Protein AF-0000000071013119 (afdb_homodimer)

Organism: NCBI:txid2759526

Sequence (210 aa):
MAAPASRPAIRAVSFDDAGEALTRLLVVAGSDTGQAGRAADFLLAWWNGADNGHFPILHLCNSDATIAEDMIIVMAYLAQEPTVYPDAWGYRDAMVELVERWRSTMAAPASRPAIRAVSFDDAGEALTRLLVVAGSDTGQAGRAADFLLAWWNGADNGHFPILHLCNSDATIAEDMIIVMAYLAQEPTVYPDAWGYRDAMVELVERWRST

Foldseek 3Di:
DPDPPDDDDPPDQDPVNLLVLLVVLLVLLPDDDPLNVLSLLLQLLLVPCPVSNHHDPCNLVVHDVSNSVSSVSNVSNPVVDPRDHNCVVPCPVSNVVSCCVRPVD/DPDPPDDDDPDDQDPVNLLVLLVVLLVLLPDDDPLNLLSLLLQLLLVPCPVRNHHDPCNLVVHDVSNSVSSVSNVSNPVVDDRDHNCVVPCPVSNVVSCCVRPVD

pLDDT: mean 91.47, std 13.44, range [26.59, 98.75]

Radius of gyration: 16.68 Å; Cα contacts (8 Å, |Δi|>4): 307; chains: 2; bounding box: 30×53×48 Å

InterPro domains:
  IPR056090 Domain of unknown function DUF7673 [PF24720] (20-103)

Structure (mmCIF, N/CA/C/O backbone):
data_AF-0000000071013119-model_v1
#
loop_
_entity.id
_entity.type
_entity.pdbx_description
1 polymer 'DUF7673 domain-containing protein'
#
loop_
_atom_site.group_PDB
_atom_site.id
_atom_site.type_symbol
_atom_site.label_atom_id
_atom_site.label_alt_id
_atom_site.label_comp_id
_atom_site.label_asym_id
_atom_site.label_entity_id
_atom_site.label_seq_id
_atom_site.pdbx_PDB_ins_code
_atom_site.Cartn_x
_atom_site.Cartn_y
_atom_site.Cartn_z
_atom_site.occupancy
_atom_site.B_iso_or_equiv
_atom_site.auth_seq_id
_atom_site.auth_comp_id
_atom_site.auth_asym_id
_atom_site.auth_atom_id
_atom_site.pdbx_PDB_model_num
ATOM 1 N N . MET A 1 1 ? -1.708 -31.594 10.57 1 26.59 1 MET A N 1
ATOM 2 C CA . MET A 1 1 ? -2.225 -30.344 10.023 1 26.59 1 MET A CA 1
ATOM 3 C C . MET A 1 1 ? -1.342 -29.156 10.422 1 26.59 1 MET A C 1
ATOM 5 O O . MET A 1 1 ? -1.12 -28.922 11.617 1 26.59 1 MET A O 1
ATOM 9 N N . ALA A 1 2 ? -0.386 -28.766 9.633 1 40.53 2 ALA A N 1
ATOM 10 C CA . ALA A 1 2 ? 0.617 -27.766 10.016 1 40.53 2 ALA A CA 1
ATOM 11 C C . ALA A 1 2 ? -0.036 -26.547 10.633 1 40.53 2 ALA A C 1
ATOM 13 O O . ALA A 1 2 ? -1.122 -26.125 10.219 1 40.53 2 ALA A O 1
ATOM 14 N N . ALA A 1 3 ? 0.153 -26.266 11.773 1 44.97 3 ALA A N 1
ATOM 15 C CA . ALA A 1 3 ? -0.321 -25.094 12.492 1 44.97 3 ALA A CA 1
ATOM 16 C C . ALA A 1 3 ? -0.321 -23.859 11.586 1 44.97 3 ALA A C 1
ATOM 18 O O . ALA A 1 3 ? 0.559 -23.719 10.734 1 44.97 3 ALA A O 1
ATOM 19 N N . PRO A 1 4 ? -1.5 -23.25 11.383 1 46.91 4 PRO A N 1
ATOM 20 C CA . PRO A 1 4 ? -1.496 -22.094 10.492 1 46.91 4 PRO A CA 1
ATOM 21 C C . PRO A 1 4 ? -0.239 -21.234 10.641 1 46.91 4 PRO A C 1
ATOM 23 O O . PRO A 1 4 ? 0.242 -21.031 11.766 1 46.91 4 PRO A O 1
ATOM 26 N N . ALA A 1 5 ? 0.653 -21.266 9.781 1 54.56 5 ALA A N 1
ATOM 27 C CA . ALA A 1 5 ? 1.929 -20.547 9.828 1 54.56 5 ALA A CA 1
ATOM 28 C C . ALA A 1 5 ? 1.762 -19.156 10.43 1 54.56 5 ALA A C 1
ATOM 30 O O . ALA A 1 5 ? 0.726 -18.516 10.25 1 54.56 5 ALA A O 1
ATOM 31 N N . SER A 1 6 ? 2.357 -18.891 11.484 1 60.88 6 SER A N 1
ATOM 32 C CA . SER A 1 6 ? 2.311 -17.703 12.336 1 60.88 6 SER A CA 1
ATOM 33 C C . SER A 1 6 ? 2.441 -16.438 11.508 1 60.88 6 SER A C 1
ATOM 35 O O . SER A 1 6 ? 3.352 -16.312 10.688 1 60.88 6 SER A O 1
ATOM 37 N N . ARG A 1 7 ? 1.391 -15.781 11.141 1 70.81 7 ARG A N 1
ATOM 38 C CA . ARG A 1 7 ? 1.352 -14.539 10.375 1 70.81 7 ARG A CA 1
ATOM 39 C C . ARG A 1 7 ? 1.875 -13.367 11.203 1 70.81 7 ARG A C 1
ATOM 41 O O . ARG A 1 7 ? 1.622 -13.289 12.406 1 70.81 7 ARG A O 1
ATOM 48 N N . PRO A 1 8 ? 2.867 -12.688 10.602 1 70.62 8 PRO A N 1
ATOM 49 C CA . PRO A 1 8 ? 3.32 -11.508 11.344 1 70.62 8 PRO A CA 1
ATOM 50 C C . PRO A 1 8 ? 2.172 -10.586 11.75 1 70.62 8 PRO A C 1
ATOM 52 O O . PRO A 1 8 ? 1.168 -10.5 11.039 1 70.62 8 PRO A O 1
ATOM 55 N N . ALA A 1 9 ? 2.334 -10.148 12.922 1 61.53 9 ALA A N 1
ATOM 56 C CA . ALA A 1 9 ? 1.258 -9.312 13.445 1 61.53 9 ALA A CA 1
ATOM 57 C C . ALA A 1 9 ? 1.318 -7.906 12.852 1 61.53 9 ALA A C 1
ATOM 59 O O . ALA A 1 9 ? 2.395 -7.309 12.766 1 61.53 9 ALA A O 1
ATOM 60 N N . ILE A 1 10 ? 0.386 -7.527 12 1 72.94 10 ILE A N 1
ATOM 61 C CA . ILE A 1 10 ? 0.134 -6.109 11.773 1 72.94 10 ILE A CA 1
ATOM 62 C C . ILE A 1 10 ? -0.639 -5.523 12.953 1 72.94 10 ILE A C 1
ATOM 64 O O . ILE A 1 10 ? -1.74 -5.977 13.266 1 72.94 10 ILE A O 1
ATOM 68 N N . ARG A 1 11 ? -0.001 -5.062 13.93 1 71.31 11 ARG A N 1
ATOM 69 C CA . ARG A 1 11 ? -0.641 -4.559 15.141 1 71.31 11 ARG A CA 1
ATOM 70 C C . ARG A 1 11 ? -1.859 -3.707 14.797 1 71.31 11 ARG A C 1
ATOM 72 O O . ARG A 1 11 ? -1.841 -2.941 13.836 1 71.31 11 ARG A O 1
ATOM 79 N N . ALA A 1 12 ? -2.73 -3.818 15.633 1 81.88 12 ALA A N 1
ATOM 80 C CA . ALA A 1 12 ? -3.939 -3.01 15.5 1 81.88 12 ALA A CA 1
ATOM 81 C C . ALA A 1 12 ? -3.604 -1.521 15.484 1 81.88 12 ALA A C 1
ATOM 83 O O . ALA A 1 12 ? -2.971 -1.013 16.422 1 81.88 12 ALA A O 1
ATOM 84 N N . VAL A 1 13 ? -3.77 -0.966 14.344 1 90.19 13 VAL A N 1
ATOM 85 C CA . VAL A 1 13 ? -3.59 0.474 14.188 1 90.19 13 VAL A CA 1
ATOM 86 C C . VAL A 1 13 ? -4.895 1.196 14.516 1 90.19 13 VAL A C 1
ATOM 88 O O . VAL A 1 13 ? -5.957 0.845 13.992 1 90.19 13 VAL A O 1
ATOM 91 N N . SER A 1 14 ? -4.797 2.168 15.469 1 92.88 14 SER A N 1
ATOM 92 C CA . SER A 1 14 ? -5.992 2.908 15.852 1 92.88 14 SER A CA 1
ATOM 93 C C . SER A 1 14 ? -6.227 4.102 14.938 1 92.88 14 SER A C 1
ATOM 95 O O . SER A 1 14 ? -5.34 4.488 14.172 1 92.88 14 SER A O 1
ATOM 97 N N . PHE A 1 15 ? -7.434 4.688 15.094 1 95 15 PHE A N 1
ATOM 98 C CA . PHE A 1 15 ? -7.789 5.906 14.383 1 95 15 PHE A CA 1
ATOM 99 C C . PHE A 1 15 ? -6.801 7.023 14.688 1 95 15 PHE A C 1
ATOM 101 O O . PHE A 1 15 ? -6.352 7.727 13.781 1 95 15 PHE A O 1
ATOM 108 N N . ASP A 1 16 ? -6.422 7.07 15.906 1 95.38 16 ASP A N 1
ATOM 109 C CA . ASP A 1 16 ? -5.488 8.109 16.328 1 95.38 16 ASP A CA 1
ATOM 110 C C . ASP A 1 16 ? -4.094 7.871 15.758 1 95.38 16 ASP A C 1
ATOM 112 O O . ASP A 1 16 ? -3.416 8.812 15.344 1 95.38 16 ASP A O 1
ATOM 116 N N . ASP A 1 17 ? -3.676 6.645 15.727 1 94.12 17 ASP A N 1
ATOM 117 C CA . ASP A 1 17 ? -2.379 6.309 15.148 1 94.12 17 ASP A CA 1
ATOM 118 C C . ASP A 1 17 ? -2.314 6.707 13.672 1 94.12 17 ASP A C 1
ATOM 120 O O . ASP A 1 17 ? -1.335 7.309 13.234 1 94.12 17 ASP A O 1
ATOM 124 N N . ALA A 1 18 ? -3.367 6.352 12.969 1 95.62 18 ALA A N 1
ATOM 125 C CA . ALA A 1 18 ? -3.434 6.668 11.547 1 95.62 18 ALA A CA 1
ATOM 126 C C . ALA A 1 18 ? -3.455 8.18 11.32 1 95.62 18 ALA A C 1
ATOM 128 O O . ALA A 1 18 ? -2.824 8.68 10.391 1 95.62 18 ALA A O 1
ATOM 129 N N . GLY A 1 19 ? -4.172 8.836 12.195 1 97.06 19 GLY A N 1
ATOM 130 C CA . GLY A 1 19 ? -4.223 10.289 12.102 1 97.06 19 GLY A CA 1
ATOM 131 C C . GLY A 1 19 ? -2.871 10.945 12.312 1 97.06 19 GLY A C 1
ATOM 132 O O . GLY A 1 19 ? -2.525 11.906 11.625 1 97.06 19 GLY A O 1
ATOM 133 N N . GLU A 1 20 ? -2.107 10.484 13.273 1 97.06 20 GLU A N 1
ATOM 134 C CA . GLU A 1 20 ? -0.772 11.023 13.523 1 97.06 20 GLU A CA 1
ATOM 135 C C . GLU A 1 20 ? 0.148 10.781 12.328 1 97.06 20 GLU A C 1
ATOM 137 O O . GLU A 1 20 ? 0.899 11.672 11.93 1 97.06 20 GLU A O 1
ATOM 142 N N . ALA A 1 21 ? 0.101 9.594 11.82 1 96.88 21 ALA A N 1
ATOM 143 C CA . ALA A 1 21 ? 0.896 9.281 10.633 1 96.88 21 ALA A CA 1
ATOM 144 C C . ALA A 1 21 ? 0.507 10.18 9.461 1 96.88 21 ALA A C 1
ATOM 146 O O . ALA A 1 21 ? 1.375 10.711 8.758 1 96.88 21 ALA A O 1
ATOM 147 N N . LEU A 1 22 ? -0.807 10.328 9.273 1 97.94 22 LEU A N 1
ATOM 148 C CA . LEU A 1 22 ? -1.328 11.188 8.211 1 97.94 22 LEU A CA 1
ATOM 149 C C . LEU A 1 22 ? -0.817 12.617 8.375 1 97.94 22 LEU A C 1
ATOM 151 O O . LEU A 1 22 ? -0.386 13.242 7.398 1 97.94 22 LEU A O 1
ATOM 155 N N . THR A 1 23 ? -0.837 13.094 9.57 1 98 23 THR A N 1
ATOM 156 C CA . THR A 1 23 ? -0.354 14.438 9.852 1 98 23 THR A CA 1
ATOM 157 C C . THR A 1 23 ? 1.11 14.586 9.445 1 98 23 THR A C 1
ATOM 159 O O . THR A 1 23 ? 1.484 15.555 8.781 1 98 23 THR A O 1
ATOM 162 N N . ARG A 1 24 ? 1.891 13.641 9.773 1 97.56 24 ARG A N 1
ATOM 163 C CA . ARG A 1 24 ? 3.309 13.695 9.438 1 97.56 24 ARG A CA 1
ATOM 164 C C . ARG A 1 24 ? 3.51 13.625 7.922 1 97.56 24 ARG A C 1
ATOM 166 O O . ARG A 1 24 ? 4.363 14.32 7.375 1 97.56 24 ARG A O 1
ATOM 173 N N . LEU A 1 25 ? 2.744 12.781 7.234 1 98.12 25 LEU A N 1
ATOM 174 C CA . LEU A 1 25 ? 2.85 12.656 5.785 1 98.12 25 LEU A CA 1
ATOM 175 C C . LEU A 1 25 ? 2.469 13.961 5.102 1 98.12 25 LEU A C 1
ATOM 177 O O . LEU A 1 25 ? 3.084 14.352 4.105 1 98.12 25 LEU A O 1
ATOM 181 N N . LEU A 1 26 ? 1.435 14.609 5.652 1 98.5 26 LEU A N 1
ATOM 182 C CA . LEU A 1 26 ? 1.016 15.891 5.086 1 98.5 26 LEU A CA 1
ATOM 183 C C . LEU A 1 26 ? 2.115 16.938 5.234 1 98.5 26 LEU A C 1
ATOM 185 O O . LEU A 1 26 ? 2.361 17.719 4.316 1 98.5 26 LEU A O 1
ATOM 189 N N . VAL A 1 27 ? 2.75 16.922 6.387 1 98.12 27 VAL A N 1
ATOM 190 C CA . VAL A 1 27 ? 3.861 17.844 6.617 1 98.12 27 VAL A CA 1
ATOM 191 C C . VAL A 1 27 ? 4.973 17.578 5.602 1 98.12 27 VAL A C 1
ATOM 193 O O . VAL A 1 27 ? 5.5 18.5 4.988 1 98.12 27 VAL A O 1
ATOM 196 N N . VAL A 1 28 ? 5.352 16.359 5.379 1 98.12 28 VAL A N 1
ATOM 197 C CA . VAL A 1 28 ? 6.395 15.977 4.434 1 98.12 28 VAL A CA 1
ATOM 198 C C . VAL A 1 28 ? 5.996 16.406 3.023 1 98.12 28 VAL A C 1
ATOM 200 O O . VAL A 1 28 ? 6.793 17 2.299 1 98.12 28 VAL A O 1
ATOM 203 N N . ALA A 1 29 ? 4.73 16.094 2.629 1 98.25 29 ALA A N 1
ATOM 204 C CA . ALA A 1 29 ? 4.254 16.375 1.276 1 98.25 29 ALA A CA 1
ATOM 205 C C . ALA A 1 29 ? 4.27 17.875 0.987 1 98.25 29 ALA A C 1
ATOM 207 O O . ALA A 1 29 ? 4.305 18.281 -0.175 1 98.25 29 ALA A O 1
ATOM 208 N N . GLY A 1 30 ? 4.211 18.656 2.064 1 97 30 GLY A N 1
ATOM 209 C CA . GLY A 1 30 ? 4.223 20.094 1.92 1 97 30 GLY A CA 1
ATOM 210 C C . GLY A 1 30 ? 5.613 20.703 2.039 1 97 30 GLY A C 1
ATOM 211 O O . GLY A 1 30 ? 5.777 21.922 1.941 1 97 30 GLY A O 1
ATOM 212 N N . SER A 1 31 ? 6.551 19.875 2.24 1 96.56 31 SER A N 1
ATOM 213 C CA . SER A 1 31 ? 7.91 20.344 2.455 1 96.56 31 SER A CA 1
ATOM 214 C C . SER A 1 31 ? 8.664 20.484 1.137 1 96.56 31 SER A C 1
ATOM 216 O O . SER A 1 31 ? 8.086 20.297 0.063 1 96.56 31 SER A O 1
ATOM 218 N N . ASP A 1 32 ? 9.992 20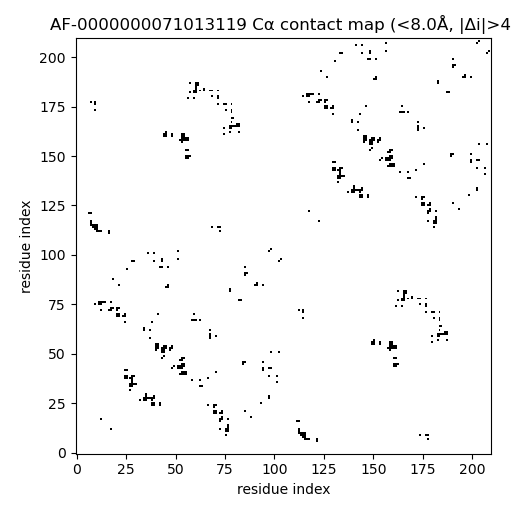.766 1.208 1 93.81 32 ASP A N 1
ATOM 219 C CA . ASP A 1 32 ? 10.828 20.922 0.023 1 93.81 32 ASP A CA 1
ATOM 220 C C . ASP A 1 32 ? 11.891 19.828 -0.056 1 93.81 32 ASP A C 1
ATOM 222 O O . ASP A 1 32 ? 12.891 19.984 -0.763 1 93.81 32 ASP A O 1
ATOM 226 N N . THR A 1 33 ? 11.625 18.75 0.59 1 94.44 33 THR A N 1
ATOM 227 C CA . THR A 1 33 ? 12.594 17.656 0.604 1 94.44 33 THR A CA 1
ATOM 228 C C . THR A 1 33 ? 12.43 16.781 -0.628 1 94.44 33 THR A C 1
ATOM 230 O O . THR A 1 33 ? 11.406 16.844 -1.315 1 94.44 33 THR A O 1
ATOM 233 N N . GLY A 1 34 ? 13.445 15.898 -0.912 1 94.5 34 GLY A N 1
ATOM 234 C CA . GLY A 1 34 ? 13.391 14.945 -2.014 1 94.5 34 GLY A CA 1
ATOM 235 C C . GLY A 1 34 ? 12.336 13.875 -1.827 1 94.5 34 GLY A C 1
ATOM 236 O O . GLY A 1 34 ? 11.953 13.203 -2.785 1 94.5 34 GLY A O 1
ATOM 237 N N . GLN A 1 35 ? 11.773 13.781 -0.61 1 96.12 35 GLN A N 1
ATOM 238 C CA . GLN A 1 35 ? 10.797 12.742 -0.312 1 96.12 35 GLN A CA 1
ATOM 239 C C . GLN A 1 35 ? 9.375 13.273 -0.452 1 96.12 35 GLN A C 1
ATOM 241 O O . GLN A 1 35 ? 8.406 12.508 -0.404 1 96.12 35 GLN A O 1
ATOM 246 N N . ALA A 1 36 ? 9.18 14.602 -0.599 1 97.75 36 ALA A N 1
ATOM 247 C CA . ALA A 1 36 ? 7.871 15.25 -0.605 1 97.75 36 ALA A CA 1
ATOM 248 C C . ALA A 1 36 ? 6.98 14.688 -1.708 1 97.75 36 ALA A C 1
ATOM 250 O O . ALA A 1 36 ? 5.797 14.414 -1.483 1 97.75 36 ALA A O 1
ATOM 251 N N . GLY A 1 37 ? 7.574 14.469 -2.877 1 97.44 37 GLY A N 1
ATOM 252 C CA . GLY A 1 37 ? 6.812 13.945 -4 1 97.44 37 GLY A CA 1
ATOM 253 C C . GLY A 1 37 ? 6.242 12.562 -3.744 1 97.44 37 GLY A C 1
ATOM 254 O O . GLY A 1 37 ? 5.105 12.281 -4.121 1 97.44 37 GLY A O 1
ATOM 255 N N . ARG A 1 38 ? 6.996 11.781 -3.092 1 97.69 38 ARG A N 1
ATOM 256 C CA . ARG A 1 38 ? 6.543 10.414 -2.824 1 97.69 38 ARG A CA 1
ATOM 257 C C . ARG A 1 38 ? 5.422 10.406 -1.79 1 97.69 38 ARG A C 1
ATOM 259 O O . ARG A 1 38 ? 4.449 9.656 -1.929 1 97.69 38 ARG A O 1
ATOM 266 N N . ALA A 1 39 ? 5.578 11.227 -0.757 1 98.38 39 ALA A N 1
ATOM 267 C CA . ALA A 1 39 ? 4.504 11.352 0.224 1 98.38 39 ALA A CA 1
ATOM 268 C C . ALA A 1 39 ? 3.234 11.898 -0.42 1 98.38 39 ALA A C 1
ATOM 270 O O . ALA A 1 39 ? 2.133 11.422 -0.14 1 98.38 39 ALA A O 1
ATOM 271 N N . ALA A 1 40 ? 3.445 12.867 -1.28 1 98.62 40 ALA A N 1
ATOM 272 C CA . ALA A 1 40 ? 2.307 13.445 -1.986 1 98.62 40 ALA A CA 1
ATOM 273 C C . ALA A 1 40 ? 1.624 12.406 -2.871 1 98.62 40 ALA A C 1
ATOM 275 O O . ALA A 1 40 ? 0.395 12.297 -2.885 1 98.62 40 ALA A O 1
ATOM 276 N N . ASP A 1 41 ? 2.377 11.625 -3.627 1 98.38 41 ASP A N 1
ATOM 277 C CA . ASP A 1 41 ? 1.824 10.578 -4.477 1 98.38 41 ASP A CA 1
ATOM 278 C C . ASP A 1 41 ? 0.942 9.625 -3.668 1 98.38 41 ASP A C 1
ATOM 280 O O . ASP A 1 41 ? -0.134 9.234 -4.121 1 98.38 41 ASP A O 1
ATOM 284 N N . PHE A 1 42 ? 1.406 9.312 -2.504 1 98.75 42 PHE A N 1
ATOM 285 C CA . PHE A 1 42 ? 0.661 8.398 -1.645 1 98.75 42 PHE A CA 1
ATOM 286 C C . PHE A 1 42 ? -0.662 9.023 -1.214 1 98.75 42 PHE A C 1
ATOM 288 O O . PHE A 1 42 ? -1.718 8.398 -1.344 1 98.75 42 PHE A O 1
ATOM 295 N N . LEU A 1 43 ? -0.601 10.203 -0.708 1 98.75 43 LEU A N 1
ATOM 296 C CA . LEU A 1 43 ? -1.781 10.875 -0.182 1 98.75 43 LEU A CA 1
ATOM 297 C C . LEU A 1 43 ? -2.803 11.125 -1.286 1 98.75 43 LEU A C 1
ATOM 299 O O . LEU A 1 43 ? -4.004 10.938 -1.081 1 98.75 43 LEU A O 1
ATOM 303 N N . LEU A 1 44 ? -2.33 11.492 -2.396 1 98.56 44 LEU A N 1
ATOM 304 C CA . LEU A 1 44 ? -3.232 11.812 -3.498 1 98.56 44 LEU A CA 1
ATOM 305 C C . LEU A 1 44 ? -3.82 10.539 -4.102 1 98.56 44 LEU A C 1
ATOM 307 O O . LEU A 1 44 ? -4.965 10.539 -4.559 1 98.56 44 LEU A O 1
ATOM 311 N N . ALA A 1 45 ? -3.014 9.492 -4.141 1 98.5 45 ALA A N 1
ATOM 312 C CA . ALA A 1 45 ? -3.543 8.195 -4.539 1 98.5 45 ALA A CA 1
ATOM 313 C C . ALA A 1 45 ? -4.676 7.758 -3.613 1 98.5 45 ALA A C 1
ATOM 315 O O . ALA A 1 45 ? -5.688 7.223 -4.07 1 98.5 45 ALA A O 1
ATOM 316 N N . TRP A 1 46 ? -4.508 7.984 -2.295 1 98.56 46 TRP A N 1
ATOM 317 C CA . TRP A 1 46 ? -5.535 7.676 -1.305 1 98.56 46 TRP A CA 1
ATOM 318 C C . TRP A 1 46 ? -6.75 8.578 -1.485 1 98.56 46 TRP A C 1
ATOM 320 O O . TRP A 1 46 ? -7.891 8.102 -1.449 1 98.56 46 TRP A O 1
ATOM 330 N N . TRP A 1 47 ? -6.539 9.781 -1.781 1 98.06 47 TRP A N 1
ATOM 331 C CA . TRP A 1 47 ? -7.586 10.797 -1.904 1 98.06 47 TRP A CA 1
ATOM 332 C C . TRP A 1 47 ? -8.445 10.539 -3.137 1 98.06 47 TRP A C 1
ATOM 334 O O . TRP A 1 47 ? -9.68 10.562 -3.057 1 98.06 47 TRP A O 1
ATOM 344 N N . ASN A 1 48 ? -7.914 10.289 -4.172 1 97.69 48 ASN A N 1
ATOM 345 C CA . ASN A 1 48 ? -8.555 10.016 -5.453 1 97.69 48 ASN A CA 1
ATOM 346 C C . ASN A 1 48 ? -7.555 9.492 -6.48 1 97.69 48 ASN A C 1
ATOM 348 O O . ASN A 1 48 ? -7.176 10.219 -7.402 1 97.69 48 ASN A O 1
ATOM 352 N N . GLY A 1 49 ? -7.289 8.258 -6.402 1 97.56 49 GLY A N 1
ATOM 353 C CA . GLY A 1 49 ? -6.27 7.66 -7.25 1 97.56 49 GLY A CA 1
ATOM 354 C C . GLY A 1 49 ? -6.641 7.668 -8.719 1 97.56 49 GLY A C 1
ATOM 355 O O . GLY A 1 49 ? -5.766 7.738 -9.586 1 97.56 49 GLY A O 1
ATOM 356 N N . ALA A 1 50 ? -7.883 7.547 -9.062 1 96.69 50 ALA A N 1
ATOM 357 C CA . ALA A 1 50 ? -8.328 7.547 -10.453 1 96.69 50 ALA A CA 1
ATOM 358 C C . ALA A 1 50 ? -7.957 8.859 -11.141 1 96.69 50 ALA A C 1
ATOM 360 O O . ALA A 1 50 ? -7.52 8.859 -12.289 1 96.69 50 ALA A O 1
ATOM 361 N N . ASP A 1 51 ? -8.086 9.984 -10.469 1 96.94 51 ASP A N 1
ATOM 362 C CA . ASP A 1 51 ? -7.816 11.305 -11.031 1 96.94 51 ASP A CA 1
ATOM 363 C C . ASP A 1 51 ? -6.359 11.703 -10.805 1 96.94 51 ASP A C 1
ATOM 365 O O . ASP A 1 51 ? -5.75 12.359 -11.656 1 96.94 51 ASP A O 1
ATOM 369 N N . ASN A 1 52 ? -5.785 11.281 -9.641 1 97.75 52 ASN A N 1
ATOM 370 C CA . ASN A 1 52 ? -4.504 11.844 -9.219 1 97.75 52 ASN A CA 1
ATOM 371 C C . ASN A 1 52 ? -3.363 10.852 -9.438 1 97.75 52 ASN A C 1
ATOM 373 O O . ASN A 1 52 ? -2.193 11.203 -9.266 1 97.75 52 ASN A O 1
ATOM 377 N N . GLY A 1 53 ? -3.666 9.617 -9.852 1 97.44 53 GLY A N 1
ATOM 378 C CA . GLY A 1 53 ? -2.688 8.547 -9.969 1 97.44 53 GLY A CA 1
ATOM 379 C C . GLY A 1 53 ? -2.678 7.617 -8.766 1 97.44 53 GLY A C 1
ATOM 380 O O . GLY A 1 53 ? -2.637 8.07 -7.621 1 97.44 53 GLY A O 1
ATOM 381 N N . HIS A 1 54 ? -2.686 6.328 -9.133 1 98.5 54 HIS A N 1
ATOM 382 C CA . HIS A 1 54 ? -2.66 5.336 -8.07 1 98.5 54 HIS A CA 1
ATOM 383 C C . HIS A 1 54 ? -1.262 5.199 -7.473 1 98.5 54 HIS A C 1
ATOM 385 O O . HIS A 1 54 ? -0.326 5.871 -7.918 1 98.5 54 HIS A O 1
ATOM 391 N N . PHE A 1 55 ? -1.077 4.449 -6.402 1 98.56 55 PHE A N 1
ATOM 392 C CA . PHE A 1 55 ? 0.115 4.477 -5.562 1 98.56 55 PHE A CA 1
ATOM 393 C C . PHE A 1 55 ? 1.206 3.586 -6.145 1 98.56 55 PHE A C 1
ATOM 395 O O . PHE A 1 55 ? 1.023 2.373 -6.273 1 98.56 55 PHE A O 1
ATOM 402 N N . PRO A 1 56 ? 2.332 4.223 -6.477 1 98.06 56 PRO A N 1
ATOM 403 C CA . PRO A 1 56 ? 3.48 3.379 -6.812 1 98.06 56 PRO A CA 1
ATOM 404 C C . PRO A 1 56 ? 4.059 2.66 -5.594 1 98.06 56 PRO A C 1
ATOM 406 O O . PRO A 1 56 ? 4.707 3.289 -4.754 1 98.06 56 PRO A O 1
ATOM 409 N N . ILE A 1 57 ? 3.93 1.352 -5.531 1 97.81 57 ILE A N 1
ATOM 410 C CA . ILE A 1 57 ? 4.258 0.534 -4.367 1 97.81 57 ILE A CA 1
ATOM 411 C C . ILE A 1 57 ? 5.738 0.689 -4.027 1 97.81 57 ILE A C 1
ATOM 413 O O . ILE A 1 57 ? 6.113 0.725 -2.854 1 97.81 57 ILE A O 1
ATOM 417 N N . LEU A 1 58 ? 6.578 0.927 -5.023 1 96.56 58 LEU A N 1
ATOM 418 C CA . LEU A 1 58 ? 8.023 0.921 -4.801 1 96.56 58 LEU A CA 1
ATOM 419 C C . LEU A 1 58 ? 8.477 2.221 -4.145 1 96.56 58 LEU A C 1
ATOM 421 O O . LEU A 1 58 ? 9.633 2.34 -3.729 1 96.56 58 LEU A O 1
ATOM 425 N N . HIS A 1 59 ? 7.566 3.201 -4.02 1 96.88 59 HIS A N 1
ATOM 426 C CA . HIS A 1 59 ? 7.879 4.352 -3.18 1 96.88 59 HIS A CA 1
ATOM 427 C C . HIS A 1 59 ? 8.25 3.916 -1.765 1 96.88 59 HIS A C 1
ATOM 429 O O . HIS A 1 59 ? 9.039 4.582 -1.094 1 96.88 59 HIS A O 1
ATOM 435 N N . LEU A 1 60 ? 7.727 2.768 -1.339 1 96.12 60 LEU A N 1
ATOM 436 C CA . LEU A 1 60 ? 8.016 2.27 0.002 1 96.12 60 LEU A CA 1
ATOM 437 C C . LEU A 1 60 ? 9.5 1.948 0.154 1 96.12 60 LEU A C 1
ATOM 439 O O . LEU A 1 60 ? 10.102 2.244 1.189 1 96.12 60 LEU A O 1
ATOM 443 N N . CYS A 1 61 ? 10.102 1.497 -0.926 1 94.25 61 CYS A N 1
ATOM 444 C CA . CYS A 1 61 ? 11.508 1.121 -0.919 1 94.25 61 CYS A CA 1
ATOM 445 C C . CYS A 1 61 ? 12.398 2.346 -1.077 1 94.25 61 CYS A C 1
ATOM 447 O O . CYS A 1 61 ? 13.547 2.344 -0.63 1 94.25 61 CYS A O 1
ATOM 449 N N . ASN A 1 62 ? 11.844 3.293 -1.707 1 93.81 62 ASN A N 1
ATOM 450 C CA . ASN A 1 62 ? 12.656 4.43 -2.117 1 93.81 62 ASN A CA 1
ATOM 451 C C . ASN A 1 62 ? 12.461 5.625 -1.189 1 93.81 62 ASN A C 1
ATOM 453 O O . ASN A 1 62 ? 12.953 6.723 -1.47 1 93.81 62 ASN A O 1
ATOM 457 N N . SER A 1 63 ? 11.758 5.426 -0.108 1 94.56 63 SER A N 1
ATOM 458 C CA . SER A 1 63 ? 11.516 6.5 0.846 1 94.56 63 SER A CA 1
ATOM 459 C C . SER A 1 63 ? 12.281 6.277 2.145 1 94.56 63 SER A C 1
ATOM 461 O O . SER A 1 63 ? 12.664 5.148 2.457 1 94.56 63 SER A O 1
ATOM 463 N N . ASP A 1 64 ? 12.492 7.457 2.838 1 93.81 64 ASP A N 1
ATOM 464 C CA . ASP A 1 64 ? 13 7.355 4.203 1 93.81 64 ASP A CA 1
ATOM 465 C C . ASP A 1 64 ? 12.156 6.391 5.031 1 93.81 64 ASP A C 1
ATOM 467 O O . ASP A 1 64 ? 10.93 6.371 4.918 1 93.81 64 ASP A O 1
ATOM 471 N N . ALA A 1 65 ? 12.797 5.645 5.906 1 90.25 65 ALA A N 1
ATOM 472 C CA . ALA A 1 65 ? 12.164 4.574 6.676 1 90.25 65 ALA A CA 1
ATOM 473 C C . ALA A 1 65 ? 10.969 5.098 7.465 1 90.25 65 ALA A C 1
ATOM 475 O O . ALA A 1 65 ? 9.945 4.422 7.566 1 90.25 65 ALA A O 1
ATOM 476 N N . THR A 1 66 ? 11.148 6.297 8.016 1 91.75 66 THR A N 1
ATOM 477 C CA . THR A 1 66 ? 10.078 6.836 8.852 1 91.75 66 THR A CA 1
ATOM 478 C C . THR A 1 66 ? 8.867 7.207 8 1 91.75 66 THR A C 1
ATOM 480 O O . THR A 1 66 ? 7.723 7.035 8.438 1 91.75 66 THR A O 1
ATOM 483 N N . ILE A 1 67 ? 9.086 7.672 6.805 1 95.06 67 ILE A N 1
ATOM 484 C CA . ILE A 1 67 ? 8.016 8.062 5.895 1 95.06 67 ILE A CA 1
ATOM 485 C C . ILE A 1 67 ? 7.305 6.812 5.371 1 95.06 67 ILE A C 1
ATOM 487 O O . ILE A 1 67 ? 6.07 6.754 5.359 1 95.06 67 ILE A O 1
ATOM 491 N N . ALA A 1 68 ? 8.133 5.852 5 1 95 68 ALA A N 1
ATOM 492 C CA . ALA A 1 68 ? 7.551 4.59 4.547 1 95 68 ALA A CA 1
ATOM 493 C C . ALA A 1 68 ? 6.707 3.949 5.645 1 95 68 ALA A C 1
ATOM 495 O O . ALA A 1 68 ? 5.621 3.434 5.379 1 95 68 ALA A O 1
ATOM 496 N N . GLU A 1 69 ? 7.188 3.986 6.863 1 93 69 GLU A N 1
ATOM 497 C CA . GLU A 1 69 ? 6.445 3.439 7.996 1 93 69 GLU A CA 1
ATOM 498 C C . GLU A 1 69 ? 5.109 4.156 8.18 1 93 69 GLU A C 1
ATOM 500 O O . GLU A 1 69 ? 4.09 3.518 8.453 1 93 69 GLU A O 1
ATOM 505 N N . ASP A 1 70 ? 5.09 5.426 8.07 1 95.56 70 ASP A N 1
ATOM 506 C CA . ASP A 1 70 ? 3.842 6.176 8.188 1 95.56 70 ASP A CA 1
ATOM 507 C C . ASP A 1 70 ? 2.842 5.754 7.117 1 95.56 70 ASP A C 1
ATOM 509 O O . ASP A 1 70 ? 1.644 5.648 7.387 1 95.56 70 ASP A O 1
ATOM 513 N N . MET A 1 71 ? 3.322 5.523 5.879 1 97.06 71 MET A N 1
ATOM 514 C CA . MET A 1 71 ? 2.443 5.035 4.82 1 97.06 71 MET A CA 1
ATOM 515 C C . MET A 1 71 ? 1.84 3.686 5.195 1 97.06 71 MET A C 1
ATOM 517 O O . MET A 1 71 ? 0.64 3.467 5.016 1 97.06 71 MET A O 1
ATOM 521 N N . ILE A 1 72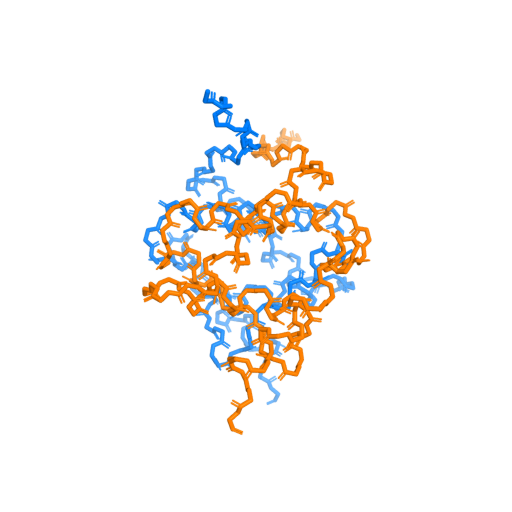 ? 2.65 2.861 5.758 1 95.56 72 ILE A N 1
ATOM 522 C CA . ILE A 1 72 ? 2.207 1.524 6.137 1 95.56 72 ILE A CA 1
ATOM 523 C C . ILE A 1 72 ? 1.185 1.618 7.266 1 95.56 72 ILE A C 1
ATOM 525 O O . ILE A 1 72 ? 0.183 0.899 7.266 1 95.56 72 ILE A O 1
ATOM 529 N N . ILE A 1 73 ? 1.415 2.443 8.219 1 94.5 73 ILE A N 1
ATOM 530 C CA . ILE A 1 73 ? 0.478 2.635 9.32 1 94.5 73 ILE A CA 1
ATOM 531 C C . ILE A 1 73 ? -0.892 3.025 8.773 1 94.5 73 ILE A C 1
ATOM 533 O O . ILE A 1 73 ? -1.911 2.453 9.164 1 94.5 73 ILE A O 1
ATOM 537 N N . VAL A 1 74 ? -0.927 3.994 7.824 1 96.38 74 VAL A N 1
ATOM 538 C CA . VAL A 1 74 ? -2.188 4.426 7.23 1 96.38 74 VAL A CA 1
ATOM 539 C C . VAL A 1 74 ? -2.844 3.252 6.504 1 96.38 74 VAL A C 1
ATOM 541 O O . VAL A 1 74 ? -4.031 2.979 6.699 1 96.38 74 VAL A O 1
ATOM 544 N N . MET A 1 75 ? -2.074 2.52 5.734 1 96.56 75 MET A N 1
ATOM 545 C CA . MET A 1 75 ? -2.621 1.421 4.945 1 96.56 75 MET A CA 1
ATOM 546 C C . MET A 1 75 ? -3.104 0.29 5.848 1 96.56 75 MET A C 1
ATOM 548 O O . MET A 1 75 ? -4.113 -0.353 5.559 1 96.56 75 MET A O 1
ATOM 552 N N . ALA A 1 76 ? -2.375 0.064 6.953 1 93.88 76 ALA A N 1
ATOM 553 C CA . ALA A 1 76 ? -2.799 -0.953 7.91 1 93.88 76 ALA A CA 1
ATOM 554 C C . ALA A 1 76 ? -4.141 -0.591 8.539 1 93.88 76 ALA A C 1
ATOM 556 O O . ALA A 1 76 ? -4.984 -1.463 8.758 1 93.88 76 ALA A O 1
ATOM 557 N N . TYR A 1 77 ? -4.316 0.623 8.797 1 94.06 77 TYR A N 1
ATOM 558 C CA . TYR A 1 77 ? -5.609 1.073 9.305 1 94.06 77 TYR A CA 1
ATOM 559 C C . TYR A 1 77 ? -6.711 0.848 8.281 1 94.06 77 TYR A C 1
ATOM 561 O O . TYR A 1 77 ? -7.789 0.354 8.617 1 94.06 77 TYR A O 1
ATOM 569 N N . LEU A 1 78 ? -6.426 1.218 7.047 1 94.88 78 LEU A N 1
ATOM 570 C CA . LEU A 1 78 ? -7.406 1.086 5.977 1 94.88 78 LEU A CA 1
ATOM 571 C C . LEU A 1 78 ? -7.785 -0.375 5.766 1 94.88 78 LEU A C 1
ATOM 573 O O . LEU A 1 78 ? -8.922 -0.679 5.402 1 94.88 78 LEU A O 1
ATOM 577 N N . ALA A 1 79 ? -6.887 -1.29 6.062 1 93.06 79 ALA A N 1
ATOM 578 C CA . ALA A 1 79 ? -7.129 -2.719 5.875 1 93.06 79 ALA A CA 1
ATOM 579 C C . ALA A 1 79 ? -8.148 -3.24 6.887 1 93.06 79 ALA A C 1
ATOM 581 O O . ALA A 1 79 ? -8.703 -4.324 6.711 1 93.06 79 ALA A O 1
ATOM 582 N N . GLN A 1 80 ? -8.352 -2.498 7.957 1 88.56 80 GLN A N 1
ATOM 583 C CA . GLN A 1 80 ? -9.227 -2.928 9.039 1 88.56 80 GLN A CA 1
ATOM 584 C C . GLN A 1 80 ? -10.594 -2.252 8.938 1 88.56 80 GLN A C 1
ATOM 586 O O . GLN A 1 80 ? -11.516 -2.594 9.68 1 88.56 80 GLN A O 1
ATOM 591 N N . GLU A 1 81 ? -10.664 -1.307 8.016 1 81 81 GLU A N 1
ATOM 592 C CA . GLU A 1 81 ? -11.82 -0.413 8.07 1 81 81 GLU A CA 1
ATOM 593 C C . GLU A 1 81 ? -12.531 -0.353 6.723 1 81 81 GLU A C 1
ATOM 595 O O . GLU A 1 81 ? -11.938 -0.665 5.688 1 81 81 GLU A O 1
ATOM 600 N N . PRO A 1 82 ? -13.883 -0.027 6.855 1 87.5 82 PRO A N 1
ATOM 601 C CA . PRO A 1 82 ? -14.508 0.385 5.594 1 87.5 82 PRO A CA 1
ATOM 602 C C . PRO A 1 82 ? -13.797 1.578 4.953 1 87.5 82 PRO A C 1
ATOM 604 O O . PRO A 1 82 ? -12.883 2.148 5.547 1 87.5 82 PRO A O 1
ATOM 607 N N . THR A 1 83 ? -14.164 1.936 3.771 1 93.12 83 THR A N 1
ATOM 608 C CA . THR A 1 83 ? -13.555 3.025 3.023 1 93.12 83 THR A CA 1
ATOM 609 C C . THR A 1 83 ? -13.609 4.328 3.82 1 93.12 83 THR A C 1
ATOM 611 O O . THR A 1 83 ? -14.672 4.727 4.293 1 93.12 83 THR A O 1
ATOM 614 N N . VAL A 1 84 ? -12.555 4.898 4.078 1 95.25 84 VAL A N 1
ATOM 615 C CA . VAL A 1 84 ? -12.391 6.164 4.785 1 95.25 84 VAL A CA 1
ATOM 616 C C . VAL A 1 84 ? -11.352 7.027 4.082 1 95.25 84 VAL A C 1
ATOM 618 O O . VAL A 1 84 ? -10.445 6.508 3.426 1 95.25 84 VAL A O 1
ATOM 621 N N . TYR A 1 85 ? -11.531 8.352 4.188 1 97.38 85 TYR A N 1
ATOM 622 C CA . TYR A 1 85 ? -10.633 9.312 3.555 1 97.38 85 TYR A CA 1
ATOM 623 C C . TYR A 1 85 ? -10.047 10.273 4.582 1 97.38 85 TYR A C 1
ATOM 625 O O . TYR A 1 85 ? -10.5 10.32 5.727 1 97.38 85 TYR A O 1
ATOM 633 N N . PRO A 1 86 ? -9.023 11.008 4.172 1 98.19 86 PRO A N 1
ATOM 634 C CA . PRO A 1 86 ? -8.352 11.922 5.098 1 98.19 86 PRO A CA 1
ATOM 635 C C . PRO A 1 86 ? -9.312 12.945 5.715 1 98.19 86 PRO A C 1
ATOM 637 O O . PRO A 1 86 ? -9.023 13.5 6.777 1 98.19 86 PRO A O 1
ATOM 640 N N . ASP A 1 87 ? -10.414 13.156 5.078 1 97.75 87 ASP A N 1
ATOM 641 C CA . ASP A 1 87 ? -11.359 14.133 5.613 1 97.75 87 ASP A CA 1
ATOM 642 C C . ASP A 1 87 ? -11.961 13.648 6.93 1 97.75 87 ASP A C 1
ATOM 644 O O . ASP A 1 87 ? -12.477 14.445 7.711 1 97.75 87 ASP A O 1
ATOM 648 N N . ALA A 1 88 ? -11.93 12.375 7.219 1 97.19 88 ALA A N 1
ATOM 649 C CA . ALA A 1 88 ? -12.367 11.844 8.508 1 97.19 88 ALA A CA 1
ATOM 650 C C . ALA A 1 88 ? -11.547 12.43 9.648 1 97.19 88 ALA A C 1
ATOM 652 O O . ALA A 1 88 ? -12.016 12.5 10.789 1 97.19 88 ALA A O 1
ATOM 653 N N . TRP A 1 89 ? -10.336 12.891 9.391 1 98.06 89 TRP A N 1
ATOM 654 C CA . TRP A 1 89 ? -9.469 13.516 10.391 1 98.06 89 TRP A CA 1
ATOM 655 C C . TRP A 1 89 ? -9.492 15.031 10.25 1 98.06 89 TRP A C 1
ATOM 657 O O . TRP A 1 89 ? -8.695 15.727 10.891 1 98.06 89 TRP A O 1
ATOM 667 N N . GLY A 1 90 ? -10.352 15.492 9.32 1 97.88 90 GLY A N 1
ATOM 668 C CA . GLY A 1 90 ? -10.492 16.938 9.156 1 97.88 90 GLY A CA 1
ATOM 669 C C . GLY A 1 90 ? -9.508 17.516 8.156 1 97.88 90 GLY A C 1
ATOM 670 O O . GLY A 1 90 ? -9.242 18.719 8.172 1 97.88 90 GLY A O 1
ATOM 671 N N . TYR A 1 91 ? -8.961 16.641 7.25 1 98.31 91 TYR A N 1
ATOM 672 C CA . TYR A 1 91 ? -7.887 17.141 6.395 1 98.31 91 TYR A CA 1
ATOM 673 C C . TYR A 1 91 ? -8.375 17.328 4.961 1 98.31 91 TYR A C 1
ATOM 675 O O . TYR A 1 91 ? -7.602 17.188 4.012 1 98.31 91 TYR A O 1
ATOM 683 N N . ARG A 1 92 ? -9.656 17.641 4.77 1 98 92 ARG A N 1
ATOM 684 C CA . ARG A 1 92 ? -10.18 17.891 3.432 1 98 92 ARG A CA 1
ATOM 685 C C . ARG A 1 92 ? -9.445 19.047 2.76 1 98 92 ARG A C 1
ATOM 687 O O . ARG A 1 92 ? -8.969 18.906 1.631 1 98 92 ARG A O 1
ATOM 694 N N . ASP A 1 93 ? -9.336 20.156 3.459 1 98.06 93 ASP A N 1
ATOM 695 C CA . ASP A 1 93 ? -8.711 21.328 2.875 1 98.06 93 ASP A CA 1
ATOM 696 C C . ASP A 1 93 ? -7.242 21.078 2.547 1 98.06 93 ASP A C 1
ATOM 698 O O . ASP A 1 93 ? -6.738 21.531 1.518 1 98.06 93 ASP A O 1
ATOM 702 N N . ALA A 1 94 ? -6.559 20.406 3.408 1 98 94 ALA A N 1
ATOM 703 C CA . ALA A 1 94 ? -5.156 20.078 3.17 1 98 94 ALA A CA 1
ATOM 704 C C . ALA A 1 94 ? -5 19.234 1.911 1 98 94 ALA A C 1
ATOM 706 O O . ALA A 1 94 ? -4.055 19.422 1.142 1 98 94 ALA A O 1
ATOM 707 N N . MET A 1 95 ? -5.934 18.328 1.652 1 98.12 95 MET A N 1
ATOM 708 C CA . MET A 1 95 ? -5.879 17.469 0.47 1 98.12 95 MET A CA 1
ATOM 709 C C . MET A 1 95 ? -6.125 18.281 -0.799 1 98.12 95 MET A C 1
ATOM 711 O O . MET A 1 95 ? -5.461 18.062 -1.814 1 98.12 95 MET A O 1
ATOM 715 N N . VAL A 1 96 ? -7.047 19.188 -0.695 1 97.5 96 VAL A N 1
ATOM 716 C CA . VAL A 1 96 ? -7.34 20.031 -1.841 1 97.5 96 VAL A CA 1
ATOM 717 C C . VAL A 1 96 ? -6.113 20.891 -2.184 1 97.5 96 VAL A C 1
ATOM 719 O O . VAL A 1 96 ? -5.754 21.016 -3.355 1 97.5 96 VAL A O 1
ATOM 722 N N . GLU A 1 97 ? -5.504 21.391 -1.156 1 97.38 97 GLU A N 1
ATOM 723 C CA . GLU A 1 97 ? -4.285 22.172 -1.369 1 97.38 97 GLU A CA 1
ATOM 724 C C . GLU A 1 97 ? -3.186 21.328 -1.99 1 97.38 97 GLU A C 1
ATOM 726 O O . GLU A 1 97 ? -2.426 21.797 -2.838 1 97.38 97 GLU A O 1
ATOM 731 N N . LEU A 1 98 ? -3.062 20.094 -1.6 1 97.44 98 LEU A N 1
ATOM 732 C CA . LEU A 1 98 ? -2.051 19.188 -2.131 1 97.44 98 LEU A CA 1
ATOM 733 C C . LEU A 1 98 ? -2.301 18.906 -3.607 1 97.44 98 LEU A C 1
ATOM 735 O O . LEU A 1 98 ? -1.355 18.828 -4.398 1 97.44 98 LEU A O 1
ATOM 739 N N . VAL A 1 99 ? -3.613 18.672 -3.98 1 97.69 99 VAL A N 1
ATOM 740 C CA . VAL A 1 99 ? -3.953 18.469 -5.383 1 97.69 99 VAL A CA 1
ATOM 741 C C . VAL A 1 99 ? -3.486 19.656 -6.215 1 97.69 99 VAL A C 1
ATOM 743 O O . VAL A 1 99 ? -2.879 19.484 -7.273 1 97.69 99 VAL A O 1
ATOM 746 N N . GLU A 1 100 ? -3.717 20.859 -5.691 1 96.94 100 GLU A N 1
ATOM 747 C CA . GLU A 1 100 ? -3.318 22.062 -6.402 1 96.94 100 GLU A CA 1
ATOM 748 C C . GLU A 1 100 ? -1.801 22.141 -6.547 1 96.94 100 GLU A C 1
ATOM 750 O O . GLU A 1 100 ? -1.291 22.516 -7.609 1 96.94 100 GLU A O 1
ATOM 755 N N . ARG A 1 101 ? -1.109 21.828 -5.578 1 96.69 101 ARG A N 1
ATOM 756 C CA . ARG A 1 101 ? 0.345 21.938 -5.551 1 96.69 101 ARG A CA 1
ATOM 757 C C . ARG A 1 101 ? 0.994 20.922 -6.48 1 96.69 101 ARG A C 1
ATOM 759 O O . ARG A 1 101 ? 1.974 21.234 -7.164 1 96.69 101 ARG A O 1
ATOM 766 N N . TRP A 1 102 ? 0.429 19.719 -6.562 1 97.31 102 TRP A N 1
ATOM 767 C CA . TRP A 1 102 ? 1.181 18.641 -7.191 1 97.31 102 TRP A CA 1
ATOM 768 C C . TRP A 1 102 ? 0.549 18.234 -8.523 1 97.31 102 TRP A C 1
ATOM 770 O O . TRP A 1 102 ? 1.171 17.531 -9.328 1 97.31 102 TRP A O 1
ATOM 780 N N . ARG A 1 103 ? -0.685 18.578 -8.719 1 95.88 103 ARG A N 1
ATOM 781 C CA . ARG A 1 103 ? -1.354 18.125 -9.93 1 95.88 103 ARG A CA 1
ATOM 782 C C . ARG A 1 103 ? -1.87 19.297 -10.75 1 95.88 103 ARG A C 1
ATOM 784 O O . ARG A 1 103 ? -2.326 19.125 -11.883 1 95.88 103 ARG A O 1
ATOM 791 N N . SER A 1 104 ? -1.997 20.438 -10.18 1 86.56 104 SER A N 1
ATOM 792 C CA . SER A 1 104 ? -2.457 21.578 -10.961 1 86.56 104 SER A CA 1
ATOM 793 C C . SER A 1 104 ? -1.318 22.188 -11.773 1 86.56 104 SER A C 1
ATOM 795 O O . SER A 1 104 ? -0.192 22.297 -11.289 1 86.56 104 SER A O 1
ATOM 797 N N . THR A 1 105 ? -1.136 21.719 -12.906 1 60.34 105 THR A N 1
ATOM 798 C CA . THR A 1 105 ? -0.241 22.406 -13.828 1 60.34 105 THR A CA 1
ATOM 799 C C . THR A 1 105 ? -0.89 23.672 -14.367 1 60.34 105 THR A C 1
ATOM 801 O O . THR A 1 105 ? -2.088 23.688 -14.656 1 60.34 105 THR A O 1
ATOM 804 N N . MET B 1 1 ? 9.727 18.578 25.422 1 30.64 1 MET B N 1
ATOM 805 C CA . MET B 1 1 ? 9.93 17.828 24.188 1 30.64 1 MET B CA 1
ATOM 806 C C . MET B 1 1 ? 8.938 16.672 24.078 1 30.64 1 MET B C 1
ATOM 808 O O . MET B 1 1 ? 8.891 15.805 24.938 1 30.64 1 MET B O 1
ATOM 812 N N . ALA B 1 2 ? 7.75 16.797 23.5 1 46.12 2 ALA B N 1
ATOM 813 C CA . ALA B 1 2 ? 6.699 15.781 23.484 1 46.12 2 ALA B CA 1
ATOM 814 C C . ALA B 1 2 ? 7.27 14.406 23.141 1 46.12 2 ALA B C 1
ATOM 816 O O . ALA B 1 2 ? 8.133 14.289 22.266 1 46.12 2 ALA B O 1
ATOM 817 N N . ALA B 1 3 ? 7.312 13.5 23.922 1 45.38 3 ALA B N 1
ATOM 818 C CA . ALA B 1 3 ? 7.746 12.117 23.75 1 45.38 3 ALA B CA 1
ATOM 819 C C . ALA B 1 3 ? 7.316 11.562 22.406 1 45.38 3 ALA B C 1
ATOM 821 O O . ALA B 1 3 ? 6.227 11.883 21.906 1 45.38 3 ALA B O 1
ATOM 822 N N . PRO B 1 4 ? 8.305 11.203 21.625 1 48.31 4 PRO B N 1
ATOM 823 C CA . PRO B 1 4 ? 7.883 10.758 20.297 1 48.31 4 PRO B CA 1
ATOM 824 C C . PRO B 1 4 ? 6.664 9.844 20.344 1 48.31 4 PRO B C 1
ATOM 826 O O . PRO B 1 4 ? 6.57 8.977 21.203 1 48.31 4 PRO B O 1
ATOM 829 N N . ALA B 1 5 ? 5.559 10.281 20.109 1 55 5 ALA B N 1
ATOM 830 C CA . ALA B 1 5 ? 4.297 9.547 20.141 1 55 5 ALA B CA 1
ATOM 831 C C . ALA B 1 5 ? 4.488 8.102 19.672 1 55 5 ALA B C 1
ATOM 833 O O . ALA B 1 5 ? 5.328 7.828 18.812 1 55 5 ALA B O 1
ATOM 834 N N . SER B 1 6 ? 4.223 7.207 20.531 1 61.22 6 SER B N 1
ATOM 835 C CA . SER B 1 6 ? 4.355 5.762 20.391 1 61.22 6 SER B CA 1
ATOM 836 C C . SER B 1 6 ? 3.828 5.289 19.047 1 61.22 6 SER B C 1
ATOM 838 O O . SER B 1 6 ? 2.693 5.594 18.672 1 61.22 6 SER B O 1
ATOM 840 N N . ARG B 1 7 ? 4.652 5.109 18.094 1 70.75 7 ARG B N 1
ATOM 841 C CA . ARG B 1 7 ? 4.301 4.645 16.75 1 70.75 7 ARG B CA 1
ATOM 842 C C . ARG B 1 7 ? 3.951 3.16 16.75 1 70.75 7 ARG B C 1
ATOM 844 O O . ARG B 1 7 ? 4.566 2.377 17.484 1 70.75 7 ARG B O 1
ATOM 851 N N . PRO B 1 8 ? 2.736 2.877 16.266 1 69.62 8 PRO B N 1
ATOM 852 C CA . PRO B 1 8 ? 2.418 1.449 16.188 1 69.62 8 PRO B CA 1
ATOM 853 C C . PRO B 1 8 ? 3.533 0.628 15.547 1 69.62 8 PRO B C 1
ATOM 855 O O . PRO B 1 8 ? 4.262 1.136 14.688 1 69.62 8 PRO B O 1
ATOM 858 N N . ALA B 1 9 ? 3.676 -0.48 16.172 1 61.16 9 ALA B N 1
ATOM 859 C CA . ALA B 1 9 ? 4.758 -1.328 15.672 1 61.16 9 ALA B CA 1
ATOM 860 C C . ALA B 1 9 ? 4.355 -2.031 14.383 1 61.16 9 ALA B C 1
ATOM 862 O O . ALA B 1 9 ? 3.238 -2.545 14.266 1 61.16 9 ALA B O 1
ATOM 863 N N . ILE B 1 10 ? 4.852 -1.688 13.242 1 72 10 ILE B N 1
ATOM 864 C CA . ILE B 1 10 ? 4.844 -2.588 12.094 1 72 10 ILE B CA 1
ATOM 865 C C . ILE B 1 10 ? 5.906 -3.67 12.273 1 72 10 ILE B C 1
ATOM 867 O O . ILE B 1 10 ? 7.094 -3.365 12.398 1 72 10 ILE B O 1
ATOM 871 N N . ARG B 1 11 ? 5.617 -4.715 12.969 1 70 11 ARG B N 1
ATOM 872 C CA . ARG B 1 11 ? 6.578 -5.758 13.312 1 70 11 ARG B CA 1
ATOM 873 C C . ARG B 1 11 ? 7.516 -6.043 12.148 1 70 11 ARG B C 1
ATOM 875 O O . ARG B 1 11 ? 7.102 -6.012 10.984 1 70 11 ARG B O 1
ATOM 882 N N . ALA B 1 12 ? 8.633 -6.387 12.531 1 81.81 12 ALA B N 1
ATOM 883 C CA . ALA B 1 12 ? 9.641 -6.77 11.555 1 81.81 12 ALA B CA 1
ATOM 884 C C . ALA B 1 12 ? 9.164 -7.953 10.711 1 81.81 12 ALA B C 1
ATOM 886 O O . ALA B 1 12 ? 8.875 -9.023 11.242 1 81.81 12 ALA B O 1
ATOM 887 N N . VAL B 1 13 ? 8.812 -7.645 9.508 1 90 13 VAL B N 1
ATOM 888 C CA . VAL B 1 13 ? 8.43 -8.672 8.547 1 90 13 VAL B CA 1
ATOM 889 C C . VAL B 1 13 ? 9.68 -9.266 7.898 1 90 13 VAL B C 1
ATOM 891 O O . VAL B 1 13 ? 10.539 -8.539 7.41 1 90 13 VAL B O 1
ATOM 894 N N . SER B 1 14 ? 9.789 -10.633 7.984 1 92.69 14 SER B N 1
ATOM 895 C CA . SER B 1 14 ? 10.953 -11.297 7.402 1 92.69 14 SER B CA 1
ATOM 896 C C . SER B 1 14 ? 10.727 -11.617 5.93 1 92.69 14 SER B C 1
ATOM 898 O O . SER B 1 14 ? 9.594 -11.547 5.441 1 92.69 14 SER B O 1
ATOM 900 N N . PHE B 1 15 ? 11.828 -12.023 5.273 1 95 15 PHE B N 1
ATOM 901 C CA . PHE B 1 15 ? 11.773 -12.477 3.889 1 95 15 PHE B CA 1
ATOM 902 C C . PHE B 1 15 ? 10.812 -13.648 3.734 1 95 15 PHE B C 1
ATOM 904 O O . PHE B 1 15 ? 10.008 -13.68 2.803 1 95 15 PHE B O 1
ATOM 911 N N . ASP B 1 16 ? 10.852 -14.5 4.691 1 95.31 16 ASP B N 1
ATOM 912 C CA . ASP B 1 16 ? 9.992 -15.68 4.648 1 95.31 16 ASP B CA 1
ATOM 913 C C . ASP B 1 16 ? 8.531 -15.305 4.855 1 95.31 16 ASP B C 1
ATOM 915 O O . ASP B 1 16 ? 7.641 -15.852 4.199 1 95.31 16 ASP B O 1
ATOM 919 N N . ASP B 1 17 ? 8.289 -14.391 5.754 1 94.12 17 ASP B N 1
ATOM 920 C CA . ASP B 1 17 ? 6.926 -13.922 5.98 1 94.12 17 ASP B CA 1
ATOM 921 C C . ASP B 1 17 ? 6.328 -13.32 4.711 1 94.12 17 ASP B C 1
ATOM 923 O O . ASP B 1 17 ? 5.195 -13.633 4.344 1 94.12 17 ASP B O 1
ATOM 927 N N . ALA B 1 18 ? 7.121 -12.477 4.078 1 95.56 18 ALA B N 1
ATOM 928 C CA . ALA B 1 18 ? 6.672 -11.828 2.852 1 95.56 18 ALA B CA 1
ATOM 929 C C . ALA B 1 18 ? 6.438 -12.844 1.741 1 95.56 18 ALA B C 1
ATOM 931 O O . ALA B 1 18 ? 5.48 -12.727 0.975 1 95.56 18 ALA B O 1
ATOM 932 N N . GLY B 1 19 ? 7.309 -13.82 1.715 1 97.12 19 GLY B N 1
ATOM 933 C CA . GLY B 1 19 ? 7.148 -14.875 0.729 1 97.12 19 GLY B CA 1
ATOM 934 C C . GLY B 1 19 ? 5.879 -15.68 0.917 1 97.12 19 GLY B C 1
ATOM 935 O O . GLY B 1 19 ? 5.211 -16.031 -0.058 1 97.12 19 GLY B O 1
ATOM 936 N N . GLU B 1 20 ? 5.539 -16.016 2.119 1 97.06 20 GLU B N 1
ATOM 937 C CA . GLU B 1 20 ? 4.305 -16.75 2.402 1 97.06 20 GLU B CA 1
ATOM 938 C C . GLU B 1 20 ? 3.078 -15.93 2.012 1 97.06 20 GLU B C 1
ATOM 940 O O . GLU B 1 20 ? 2.133 -16.453 1.423 1 97.06 20 GLU B O 1
ATOM 945 N N . ALA B 1 21 ? 3.096 -14.688 2.387 1 96.81 21 ALA B N 1
ATOM 946 C CA . ALA B 1 21 ? 1.999 -13.797 2.006 1 96.81 21 ALA B CA 1
ATOM 947 C C . ALA B 1 21 ? 1.87 -13.711 0.487 1 96.81 21 ALA B C 1
ATOM 949 O O . ALA B 1 21 ? 0.764 -13.789 -0.054 1 96.81 21 ALA B O 1
ATOM 950 N N . LEU B 1 22 ? 3.02 -13.555 -0.175 1 98 22 LEU B N 1
ATOM 951 C CA . LEU B 1 22 ? 3.059 -13.492 -1.632 1 98 22 LEU B CA 1
ATOM 952 C C . LEU B 1 22 ? 2.463 -14.758 -2.246 1 98 22 LEU B C 1
ATOM 954 O O . LEU B 1 22 ? 1.666 -14.68 -3.184 1 98 22 LEU B O 1
ATOM 958 N N . THR B 1 23 ? 2.816 -15.867 -1.7 1 98 23 THR B N 1
ATOM 959 C CA . THR B 1 23 ? 2.295 -17.141 -2.186 1 98 23 THR B CA 1
ATOM 960 C C . THR B 1 23 ? 0.773 -17.172 -2.08 1 98 23 THR B C 1
ATOM 962 O O . THR B 1 23 ? 0.087 -17.547 -3.033 1 98 23 THR B O 1
ATOM 965 N N . ARG B 1 24 ? 0.257 -16.75 -1.011 1 97.62 24 ARG B N 1
ATOM 966 C CA . ARG B 1 24 ? -1.188 -16.75 -0.816 1 97.62 24 ARG B CA 1
ATOM 967 C C . ARG B 1 24 ? -1.868 -15.773 -1.775 1 97.62 24 ARG B C 1
ATOM 969 O O . ARG B 1 24 ? -2.934 -16.078 -2.32 1 97.62 24 ARG B O 1
ATOM 976 N N . LEU B 1 25 ? -1.27 -14.602 -1.982 1 98.12 25 LEU B N 1
ATOM 977 C CA . LEU B 1 25 ? -1.831 -13.617 -2.898 1 98.12 25 LEU B CA 1
ATOM 978 C C . LEU B 1 25 ? -1.855 -14.148 -4.324 1 98.12 25 LEU B C 1
ATOM 980 O O . LEU B 1 25 ? -2.807 -13.898 -5.07 1 98.12 25 LEU B O 1
ATOM 984 N N . LEU B 1 26 ? -0.79 -14.867 -4.684 1 98.56 26 LEU B N 1
ATOM 985 C CA . LEU B 1 26 ? -0.737 -15.453 -6.016 1 98.56 26 LEU B CA 1
ATOM 986 C C . LEU B 1 26 ? -1.846 -16.484 -6.203 1 98.56 26 LEU B C 1
ATOM 988 O O . LEU B 1 26 ? -2.473 -16.547 -7.266 1 98.56 26 LEU B O 1
ATOM 992 N N . VAL B 1 27 ? -2.055 -17.281 -5.176 1 98.12 27 VAL B N 1
ATOM 993 C CA . VAL B 1 27 ? -3.131 -18.266 -5.223 1 98.12 27 VAL B CA 1
ATOM 994 C C . VAL B 1 27 ? -4.473 -17.547 -5.402 1 98.12 27 VAL B C 1
ATOM 996 O O . VAL B 1 27 ? -5.281 -17.953 -6.246 1 98.12 27 VAL B O 1
ATOM 999 N N . VAL B 1 28 ? -4.758 -16.531 -4.672 1 98.12 28 VAL B N 1
ATOM 1000 C CA . VAL B 1 28 ? -6.004 -15.766 -4.758 1 98.12 28 VAL B CA 1
ATOM 1001 C C . VAL B 1 28 ? -6.141 -15.164 -6.156 1 98.12 28 VAL B C 1
ATOM 1003 O O . VAL B 1 28 ? -7.199 -15.273 -6.781 1 98.12 28 VAL B O 1
ATOM 1006 N N . ALA B 1 29 ? -5.055 -14.531 -6.664 1 98.25 29 ALA B N 1
ATOM 1007 C CA . ALA B 1 29 ? -5.09 -13.844 -7.953 1 98.25 29 ALA B CA 1
ATOM 1008 C C . ALA B 1 29 ? -5.375 -14.82 -9.086 1 98.25 29 ALA B C 1
ATOM 1010 O O . ALA B 1 29 ? -5.844 -14.422 -10.156 1 98.25 29 ALA B O 1
ATOM 1011 N N . GLY B 1 30 ? -5.074 -16.078 -8.828 1 97 30 GLY B N 1
ATOM 1012 C CA . GLY B 1 30 ? -5.312 -17.109 -9.828 1 97 30 GLY B CA 1
ATOM 1013 C C . GLY B 1 30 ? -6.645 -17.812 -9.664 1 97 30 GLY B C 1
ATOM 1014 O O . GLY B 1 30 ? -6.98 -18.719 -10.438 1 97 30 GLY B O 1
ATOM 1015 N N . SER B 1 31 ? -7.352 -17.422 -8.703 1 96.5 31 SER B N 1
ATOM 1016 C CA . SER B 1 31 ? -8.617 -18.094 -8.406 1 96.5 31 SER B CA 1
ATOM 1017 C C . SER B 1 31 ? -9.773 -17.453 -9.172 1 96.5 31 SER B C 1
ATOM 1019 O O . SER B 1 31 ? -9.562 -16.578 -10.008 1 96.5 31 SER B O 1
ATOM 1021 N N . ASP B 1 32 ? -11.016 -17.891 -8.852 1 93.75 32 ASP B N 1
ATOM 1022 C CA . ASP B 1 32 ? -12.211 -17.375 -9.516 1 93.75 32 ASP B CA 1
ATOM 1023 C C . ASP B 1 32 ? -13.094 -16.594 -8.539 1 93.75 32 ASP B C 1
ATOM 1025 O O . ASP B 1 32 ? -14.273 -16.391 -8.805 1 93.75 32 ASP B O 1
ATOM 1029 N N . THR B 1 33 ? -12.508 -16.141 -7.496 1 94.31 33 THR B N 1
ATOM 1030 C CA . THR B 1 33 ? -13.273 -15.414 -6.484 1 94.31 33 THR B CA 1
ATOM 1031 C C . THR B 1 33 ? -13.422 -13.945 -6.863 1 94.31 33 THR B C 1
ATOM 1033 O O . THR B 1 33 ? -12.695 -13.445 -7.73 1 94.31 33 THR B O 1
ATOM 1036 N N . GLY B 1 34 ? -14.359 -13.211 -6.191 1 94.31 34 GLY B N 1
ATOM 1037 C CA . GLY B 1 34 ? -14.555 -11.789 -6.398 1 94.31 34 GLY B CA 1
ATOM 1038 C C . GLY B 1 34 ? -13.375 -10.953 -5.949 1 94.31 34 GLY B C 1
ATOM 1039 O O . GLY B 1 34 ? -13.242 -9.789 -6.348 1 94.31 34 GLY B O 1
ATOM 1040 N N . GLN B 1 35 ? -12.43 -11.562 -5.203 1 96 35 GLN B N 1
ATOM 1041 C CA . GLN B 1 35 ? -11.289 -10.828 -4.668 1 96 35 GLN B CA 1
ATOM 1042 C C . GLN B 1 35 ? -10.07 -10.977 -5.566 1 96 35 GLN B C 1
ATOM 1044 O O . GLN B 1 35 ? -9.062 -10.289 -5.375 1 96 35 GLN B O 1
ATOM 1049 N N . ALA B 1 36 ? -10.094 -11.891 -6.566 1 97.75 36 ALA B N 1
ATOM 1050 C CA . ALA B 1 36 ? -8.945 -12.234 -7.402 1 97.75 36 ALA B CA 1
ATOM 1051 C C . ALA B 1 36 ? -8.406 -11 -8.125 1 97.75 36 ALA B C 1
ATOM 1053 O O . ALA B 1 36 ? -7.195 -10.789 -8.188 1 97.75 36 ALA B O 1
ATOM 1054 N N . GLY B 1 37 ? -9.328 -10.172 -8.633 1 97.38 37 GLY B N 1
ATOM 1055 C CA . GLY B 1 37 ? -8.914 -8.977 -9.352 1 97.38 37 GLY B CA 1
ATOM 1056 C C . GLY B 1 37 ? -8.133 -8 -8.492 1 97.38 37 GLY B C 1
ATOM 1057 O O . GLY B 1 37 ? -7.156 -7.406 -8.961 1 97.38 37 GLY B O 1
ATOM 1058 N N . ARG B 1 38 ? -8.523 -7.887 -7.285 1 97.69 38 ARG B N 1
ATOM 1059 C CA . ARG B 1 38 ? -7.848 -6.949 -6.395 1 97.69 38 ARG B CA 1
ATOM 1060 C C . ARG B 1 38 ? -6.457 -7.449 -6.023 1 97.69 38 ARG B C 1
ATOM 1062 O O . ARG B 1 38 ? -5.504 -6.672 -5.98 1 97.69 38 ARG B O 1
ATOM 1069 N N . ALA B 1 39 ? -6.359 -8.758 -5.754 1 98.31 39 ALA B N 1
ATOM 1070 C CA . ALA B 1 39 ? -5.043 -9.3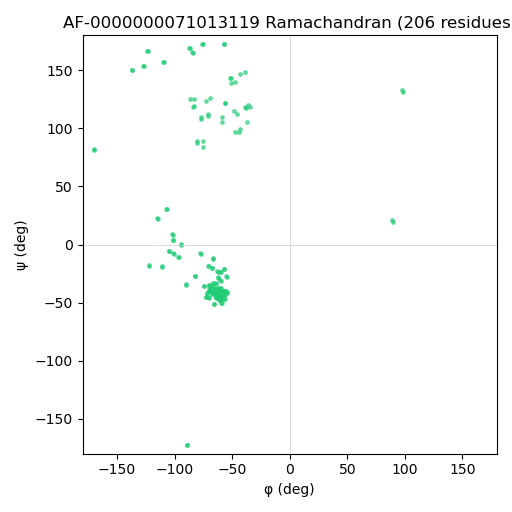36 -5.492 1 98.31 39 ALA B CA 1
ATOM 1071 C C . ALA B 1 39 ? -4.133 -9.203 -6.707 1 98.31 39 ALA B C 1
ATOM 1073 O O . ALA B 1 39 ? -2.949 -8.883 -6.574 1 98.31 39 ALA B O 1
ATOM 1074 N N . ALA B 1 40 ? -4.734 -9.43 -7.855 1 98.56 40 ALA B N 1
ATOM 1075 C CA . ALA B 1 40 ? -3.967 -9.305 -9.094 1 98.56 40 ALA B CA 1
ATOM 1076 C C . ALA B 1 40 ? -3.492 -7.867 -9.297 1 98.56 40 ALA B C 1
ATOM 1078 O O . ALA B 1 40 ? -2.332 -7.637 -9.648 1 98.56 40 ALA B O 1
ATOM 1079 N N . ASP B 1 41 ? -4.348 -6.887 -9.086 1 98.31 41 ASP B N 1
ATOM 1080 C CA . ASP B 1 41 ? -3.984 -5.48 -9.211 1 98.31 41 ASP B CA 1
ATOM 1081 C C . ASP B 1 41 ? -2.779 -5.141 -8.336 1 98.31 41 ASP B C 1
ATOM 1083 O O . ASP B 1 41 ? -1.875 -4.422 -8.766 1 98.31 41 ASP B O 1
ATOM 1087 N N . PHE B 1 42 ? -2.785 -5.676 -7.16 1 98.75 42 PHE B N 1
ATOM 1088 C CA . PHE B 1 42 ? -1.693 -5.418 -6.227 1 98.75 42 PHE B CA 1
ATOM 1089 C C . PHE B 1 42 ? -0.388 -6.012 -6.746 1 98.75 42 PHE B C 1
ATOM 1091 O O . PHE B 1 42 ? 0.634 -5.324 -6.797 1 98.75 42 PHE B O 1
ATOM 1098 N N . LEU B 1 43 ? -0.423 -7.242 -7.109 1 98.75 43 LEU B N 1
ATOM 1099 C CA . LEU B 1 43 ? 0.772 -7.953 -7.547 1 98.75 43 LEU B CA 1
ATOM 1100 C C . LEU B 1 43 ? 1.336 -7.336 -8.82 1 98.75 43 LEU B C 1
ATOM 1102 O O . LEU B 1 43 ? 2.551 -7.176 -8.953 1 98.75 43 LEU B O 1
ATOM 1106 N N . LEU B 1 44 ? 0.475 -6.977 -9.688 1 98.5 44 LEU B N 1
ATOM 1107 C CA . LEU B 1 44 ? 0.919 -6.426 -10.961 1 98.5 44 LEU B CA 1
ATOM 1108 C C . LEU B 1 44 ? 1.43 -5 -10.789 1 98.5 44 LEU B C 1
ATOM 1110 O O . LEU B 1 44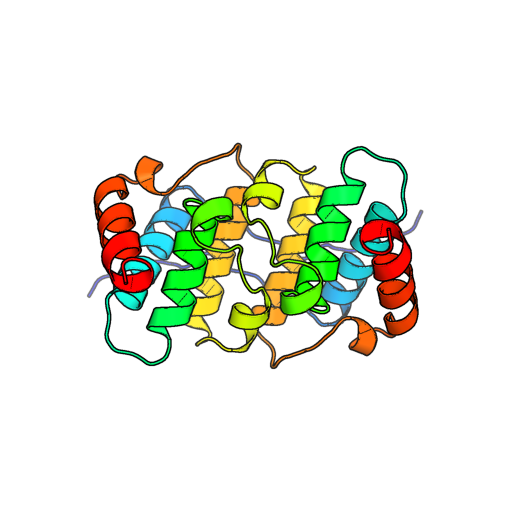 ? 2.354 -4.578 -11.492 1 98.5 44 LEU B O 1
ATOM 1114 N N . ALA B 1 45 ? 0.797 -4.266 -9.898 1 98.5 45 ALA B N 1
ATOM 1115 C CA . ALA B 1 45 ? 1.32 -2.951 -9.539 1 98.5 45 ALA B CA 1
ATOM 1116 C C . ALA B 1 45 ? 2.738 -3.057 -8.984 1 98.5 45 ALA B C 1
ATOM 1118 O O . ALA B 1 45 ? 3.602 -2.238 -9.312 1 98.5 45 ALA B O 1
ATOM 1119 N N . TRP B 1 46 ? 2.982 -4.082 -8.133 1 98.56 46 TRP B N 1
ATOM 1120 C CA . TRP B 1 46 ? 4.309 -4.336 -7.578 1 98.56 46 TRP B CA 1
ATOM 1121 C C . TRP B 1 46 ? 5.277 -4.777 -8.672 1 98.56 46 TRP B C 1
ATOM 1123 O O . TRP B 1 46 ? 6.414 -4.301 -8.727 1 98.56 46 TRP B O 1
ATOM 1133 N N . TRP B 1 47 ? 4.832 -5.543 -9.57 1 98.06 47 TRP B N 1
ATOM 1134 C CA . TRP B 1 47 ? 5.645 -6.121 -10.633 1 98.06 47 TRP B CA 1
ATOM 1135 C C . TRP B 1 47 ? 6.074 -5.055 -11.633 1 98.06 47 TRP B C 1
ATOM 1137 O O . TRP B 1 47 ? 7.25 -4.973 -12 1 98.06 47 TRP B O 1
ATOM 1147 N N . ASN B 1 48 ? 5.27 -4.277 -12.023 1 97.69 48 ASN B N 1
ATOM 1148 C CA . ASN B 1 48 ? 5.48 -3.186 -12.969 1 97.69 48 ASN B CA 1
ATOM 1149 C C . ASN B 1 48 ? 4.27 -2.262 -13.039 1 97.69 48 ASN B C 1
ATOM 1151 O O . ASN B 1 48 ? 3.523 -2.283 -14.023 1 97.69 48 ASN B O 1
ATOM 1155 N N . GLY B 1 49 ? 4.199 -1.384 -12.125 1 97.56 49 GLY B N 1
ATOM 1156 C CA . GLY B 1 49 ? 3.039 -0.514 -12.016 1 97.56 49 GLY B CA 1
ATOM 1157 C C . GLY B 1 49 ? 2.9 0.442 -13.188 1 97.56 49 GLY B C 1
ATOM 1158 O O . GLY B 1 49 ? 1.788 0.825 -13.555 1 97.56 49 GLY B O 1
ATOM 1159 N N . ALA B 1 50 ? 3.961 0.893 -13.766 1 96.69 50 ALA B N 1
ATOM 1160 C CA . ALA B 1 50 ? 3.916 1.811 -14.906 1 96.69 50 ALA B CA 1
ATOM 1161 C C . ALA B 1 50 ? 3.188 1.183 -16.094 1 96.69 50 ALA B C 1
ATOM 1163 O O . ALA B 1 50 ? 2.395 1.846 -16.766 1 96.69 50 ALA B O 1
ATOM 1164 N N . ASP B 1 51 ? 3.398 -0.095 -16.359 1 96.94 51 ASP B N 1
ATOM 1165 C CA . ASP B 1 51 ? 2.797 -0.791 -17.484 1 96.94 51 ASP B CA 1
ATOM 1166 C C . ASP B 1 51 ? 1.458 -1.417 -17.094 1 96.94 51 ASP B C 1
ATOM 1168 O O . ASP B 1 51 ? 0.529 -1.459 -17.906 1 96.94 51 ASP B O 1
ATOM 1172 N N . ASN B 1 52 ? 1.359 -1.885 -15.82 1 97.69 52 ASN B N 1
ATOM 1173 C CA . ASN B 1 52 ? 0.227 -2.729 -15.453 1 97.69 52 ASN B CA 1
ATOM 1174 C C . ASN B 1 52 ? -0.792 -1.964 -14.617 1 97.69 52 ASN B C 1
ATOM 1176 O O . ASN B 1 52 ? -1.872 -2.479 -14.32 1 97.69 52 ASN B O 1
ATOM 1180 N N . GLY B 1 53 ? -0.505 -0.71 -14.227 1 97.44 53 GLY B N 1
ATOM 1181 C CA . GLY B 1 53 ? -1.33 0.069 -13.32 1 97.44 53 GLY B CA 1
ATOM 1182 C C . GLY B 1 53 ? -0.832 0.039 -11.891 1 97.44 53 GLY B C 1
ATOM 1183 O O . GLY B 1 53 ? -0.558 -1.032 -11.344 1 97.44 53 GLY B O 1
ATOM 1184 N N . HIS B 1 54 ? -0.769 1.272 -11.359 1 98.5 54 HIS B N 1
ATOM 1185 C CA . HIS B 1 54 ? -0.323 1.369 -9.977 1 98.5 54 HIS B CA 1
ATOM 1186 C C . HIS B 1 54 ? -1.422 0.935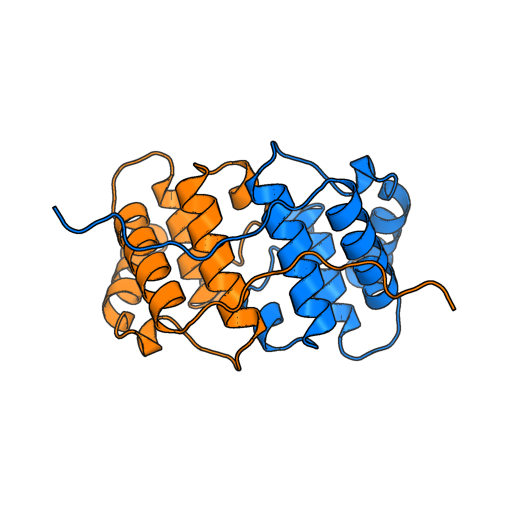 -9.008 1 98.5 54 HIS B C 1
ATOM 1188 O O . HIS B 1 54 ? -2.529 0.595 -9.438 1 98.5 54 HIS B O 1
ATOM 1194 N N . PHE B 1 55 ? -1.151 0.814 -7.719 1 98.56 55 PHE B N 1
ATOM 1195 C CA . PHE B 1 55 ? -1.995 0.129 -6.75 1 98.56 55 PHE B CA 1
ATOM 1196 C C . PHE B 1 55 ? -3.104 1.049 -6.25 1 98.56 55 PHE B C 1
ATOM 1198 O O . PHE B 1 55 ? -2.83 2.09 -5.648 1 98.56 55 PHE B O 1
ATOM 1205 N N . PRO B 1 56 ? -4.34 0.628 -6.5 1 98.06 56 PRO B N 1
ATOM 1206 C CA . PRO B 1 56 ? -5.43 1.35 -5.836 1 98.06 56 PRO B CA 1
ATOM 1207 C C . PRO B 1 56 ? -5.492 1.074 -4.336 1 98.06 56 PRO B C 1
ATOM 1209 O O . PRO B 1 56 ? -5.91 -0.009 -3.918 1 98.06 56 PRO B O 1
ATOM 1212 N N . ILE B 1 57 ? -5.184 2.043 -3.529 1 97.88 57 ILE B N 1
ATOM 1213 C CA . ILE B 1 57 ? -5.008 1.908 -2.086 1 97.88 57 ILE B CA 1
ATOM 1214 C C . ILE B 1 57 ? -6.305 1.399 -1.457 1 97.88 57 ILE B C 1
ATOM 1216 O O . ILE B 1 57 ? -6.273 0.592 -0.525 1 97.88 57 ILE B O 1
ATOM 1220 N N . LEU B 1 58 ? -7.449 1.752 -2.023 1 96.62 58 LEU B N 1
ATOM 1221 C CA . LEU B 1 58 ? -8.727 1.445 -1.389 1 96.62 58 LEU B CA 1
ATOM 1222 C C . LEU B 1 58 ? -9.094 -0.023 -1.583 1 96.62 58 LEU B C 1
ATOM 1224 O O . LEU B 1 58 ? -10.055 -0.512 -0.985 1 96.62 58 LEU B O 1
ATOM 1228 N N . HIS B 1 59 ? -8.328 -0.76 -2.406 1 96.88 59 HIS B N 1
ATOM 1229 C CA . HIS B 1 59 ? -8.477 -2.209 -2.426 1 96.88 59 HIS B CA 1
ATOM 1230 C C . HIS B 1 59 ? -8.312 -2.801 -1.029 1 96.88 59 HIS B C 1
ATOM 1232 O O . HIS B 1 59 ? -8.914 -3.826 -0.708 1 96.88 59 HIS B O 1
ATOM 1238 N N . LEU B 1 60 ? -7.535 -2.115 -0.184 1 96.19 60 LEU B N 1
ATOM 1239 C CA . LEU B 1 60 ? -7.312 -2.602 1.173 1 96.19 60 LEU B CA 1
ATOM 1240 C C . LEU B 1 60 ? -8.617 -2.627 1.965 1 96.19 60 LEU B C 1
ATOM 1242 O O . LEU B 1 60 ? -8.867 -3.568 2.717 1 96.19 60 LEU B O 1
ATOM 1246 N N . CYS B 1 61 ? -9.484 -1.668 1.68 1 94.31 61 CYS B N 1
ATOM 1247 C CA . CYS B 1 61 ? -10.758 -1.549 2.383 1 94.31 61 CYS B CA 1
ATOM 1248 C C . CYS B 1 61 ? -11.797 -2.498 1.797 1 94.31 61 CYS B C 1
ATOM 1250 O O . CYS B 1 61 ? -12.734 -2.902 2.486 1 94.31 61 CYS B O 1
ATOM 1252 N N . ASN B 1 62 ? -11.594 -2.783 0.571 1 93.88 62 ASN B N 1
ATOM 1253 C CA . ASN B 1 62 ? -12.633 -3.504 -0.163 1 93.88 62 ASN B CA 1
ATOM 1254 C C . ASN B 1 62 ? -12.281 -4.984 -0.312 1 93.88 62 ASN B C 1
ATOM 1256 O O . ASN B 1 62 ? -12.961 -5.715 -1.034 1 93.88 62 ASN B O 1
ATOM 1260 N N . SER B 1 63 ? -11.258 -5.422 0.352 1 94.81 63 SER B N 1
ATOM 1261 C CA . SER B 1 63 ? -10.844 -6.82 0.277 1 94.81 63 SER B CA 1
ATOM 1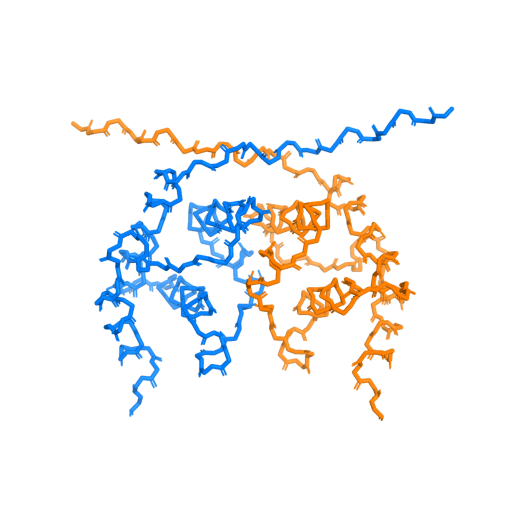262 C C . SER B 1 63 ? -11.109 -7.547 1.59 1 94.81 63 SER B C 1
ATOM 1264 O O . SER B 1 63 ? -11.227 -6.918 2.643 1 94.81 63 SER B O 1
ATOM 1266 N N . ASP B 1 64 ? -11.211 -8.914 1.423 1 94 64 ASP B N 1
ATOM 1267 C CA . ASP B 1 64 ? -11.227 -9.75 2.621 1 94 64 ASP B CA 1
ATOM 1268 C C . ASP B 1 64 ? -10.047 -9.422 3.533 1 94 64 ASP B C 1
ATOM 1270 O O . ASP B 1 64 ? -8.938 -9.188 3.059 1 94 64 ASP B O 1
ATOM 1274 N N . ALA B 1 65 ? -10.273 -9.469 4.832 1 90.62 65 ALA B N 1
ATOM 1275 C CA . ALA B 1 65 ? -9.297 -9.055 5.836 1 90.62 65 ALA B CA 1
ATOM 1276 C C . ALA B 1 65 ? -7.98 -9.805 5.672 1 90.62 65 ALA B C 1
ATOM 1278 O O . ALA B 1 65 ? -6.902 -9.219 5.824 1 90.62 65 ALA B O 1
ATOM 1279 N N . THR B 1 66 ? -8.109 -11.094 5.363 1 91.94 66 THR B N 1
ATOM 1280 C CA . THR B 1 66 ? -6.898 -11.906 5.258 1 91.94 66 THR B CA 1
ATOM 1281 C C . THR B 1 66 ? -6.09 -11.516 4.027 1 91.94 66 THR B C 1
ATOM 1283 O O . THR B 1 66 ? -4.855 -11.516 4.062 1 91.94 66 THR B O 1
ATOM 1286 N N . ILE B 1 67 ? -6.738 -11.148 2.969 1 95.25 67 ILE B N 1
ATOM 1287 C CA . ILE B 1 67 ? -6.082 -10.75 1.729 1 95.25 67 ILE B CA 1
ATOM 1288 C C . ILE B 1 67 ? -5.434 -9.375 1.905 1 95.25 67 ILE B C 1
ATOM 1290 O O . ILE B 1 67 ? -4.277 -9.18 1.527 1 95.25 67 ILE B O 1
ATOM 1294 N N . ALA B 1 68 ? -6.227 -8.492 2.523 1 95.06 68 ALA B N 1
ATOM 1295 C CA . ALA B 1 68 ? -5.676 -7.168 2.797 1 95.06 68 ALA B CA 1
ATOM 1296 C C . ALA B 1 68 ? -4.449 -7.262 3.697 1 95.06 68 ALA B C 1
ATOM 1298 O O . ALA B 1 68 ? -3.455 -6.562 3.475 1 95.06 68 ALA B O 1
ATOM 1299 N N . GLU B 1 69 ? -4.488 -8.117 4.688 1 93.12 69 GLU B N 1
ATOM 1300 C CA . GLU B 1 69 ? -3.354 -8.305 5.59 1 93.12 69 GLU B CA 1
ATOM 1301 C C . GLU B 1 69 ? -2.129 -8.812 4.832 1 93.12 69 GLU B C 1
ATOM 1303 O O . GLU B 1 69 ? -1.006 -8.375 5.09 1 93.12 69 GLU B O 1
ATOM 1308 N N . ASP B 1 70 ? -2.307 -9.727 3.955 1 95.62 70 ASP B N 1
ATOM 1309 C CA . ASP B 1 70 ? -1.19 -10.227 3.158 1 95.62 70 ASP B CA 1
ATOM 1310 C C . ASP B 1 70 ? -0.556 -9.117 2.334 1 95.62 70 ASP B C 1
ATOM 1312 O O . ASP B 1 70 ? 0.668 -9.062 2.191 1 95.62 70 ASP B O 1
ATOM 1316 N N . MET B 1 71 ? -1.388 -8.211 1.762 1 97 71 MET B N 1
ATOM 1317 C CA . MET B 1 71 ? -0.851 -7.07 1.027 1 97 71 MET B CA 1
ATOM 1318 C C . MET B 1 71 ? 0 -6.191 1.937 1 97 71 MET B C 1
ATOM 1320 O O . MET B 1 71 ? 1.093 -5.77 1.554 1 97 71 MET B O 1
ATOM 1324 N N . ILE B 1 72 ? -0.471 -5.996 3.121 1 95.5 72 ILE B N 1
ATOM 1325 C CA . ILE B 1 72 ? 0.229 -5.148 4.078 1 95.5 72 ILE B CA 1
ATOM 1326 C C . ILE B 1 72 ? 1.547 -5.805 4.484 1 95.5 72 ILE B C 1
ATOM 1328 O O . ILE B 1 72 ? 2.572 -5.129 4.609 1 95.5 72 ILE B O 1
ATOM 1332 N N . ILE B 1 73 ? 1.551 -7.07 4.711 1 94.44 73 ILE B N 1
ATOM 1333 C CA . ILE B 1 73 ? 2.766 -7.793 5.062 1 94.44 73 ILE B CA 1
ATOM 1334 C C . ILE B 1 73 ? 3.822 -7.59 3.98 1 94.44 73 ILE B C 1
ATOM 1336 O O . ILE B 1 73 ? 4.977 -7.273 4.281 1 94.44 73 ILE B O 1
ATOM 1340 N N . VAL B 1 74 ? 3.426 -7.742 2.699 1 96.38 74 VAL B N 1
ATOM 1341 C CA . VAL B 1 74 ? 4.359 -7.551 1.595 1 96.38 74 VAL B CA 1
ATOM 1342 C C . VAL B 1 74 ? 4.879 -6.117 1.597 1 96.38 74 VAL B C 1
ATOM 1344 O O . VAL B 1 74 ? 6.086 -5.887 1.519 1 96.38 74 VAL B O 1
ATOM 1347 N N . MET B 1 75 ? 3.986 -5.16 1.752 1 96.44 75 MET B N 1
ATOM 1348 C CA . MET B 1 75 ? 4.375 -3.752 1.702 1 96.44 75 MET B CA 1
ATOM 1349 C C . MET B 1 75 ? 5.262 -3.389 2.889 1 96.44 75 MET B C 1
ATOM 1351 O O . MET B 1 75 ? 6.191 -2.594 2.752 1 96.44 75 MET 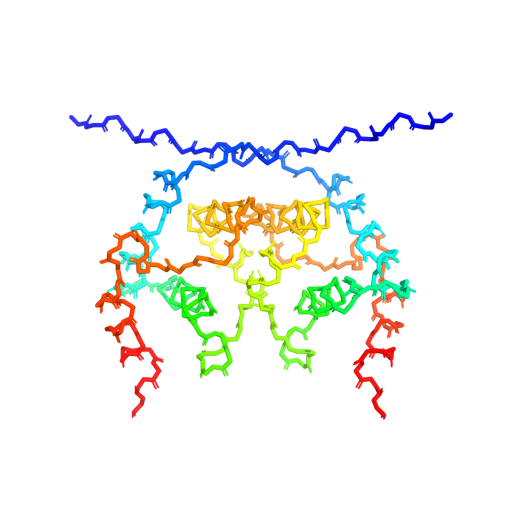B O 1
ATOM 1355 N N . ALA B 1 76 ? 4.969 -3.998 4.059 1 93.81 76 ALA B N 1
ATOM 1356 C CA . ALA B 1 76 ? 5.801 -3.762 5.234 1 93.81 76 ALA B CA 1
ATOM 1357 C C . ALA B 1 76 ? 7.223 -4.27 5.012 1 93.81 76 ALA B C 1
ATOM 1359 O O . ALA B 1 76 ? 8.188 -3.635 5.438 1 93.81 76 ALA B O 1
ATOM 1360 N N . TYR B 1 77 ? 7.324 -5.348 4.367 1 94 77 TYR B N 1
ATOM 1361 C CA . TYR B 1 77 ? 8.648 -5.859 4.023 1 94 77 TYR B CA 1
ATOM 1362 C C . TYR B 1 77 ? 9.367 -4.91 3.076 1 94 77 TYR B C 1
ATOM 1364 O O . TYR B 1 77 ? 10.547 -4.605 3.27 1 94 77 TYR B O 1
ATOM 1372 N N . LEU B 1 78 ? 8.648 -4.457 2.072 1 94.75 78 LEU B N 1
ATOM 1373 C CA . LEU B 1 78 ? 9.234 -3.57 1.072 1 94.75 78 LEU B CA 1
ATOM 1374 C C . LEU B 1 78 ? 9.695 -2.262 1.707 1 94.75 78 LEU B C 1
ATOM 1376 O O . LEU B 1 78 ? 10.688 -1.669 1.27 1 94.75 78 LEU B O 1
ATOM 1380 N N . ALA B 1 79 ? 9.07 -1.838 2.789 1 92.94 79 ALA B N 1
ATOM 1381 C CA . ALA B 1 79 ? 9.406 -0.589 3.467 1 92.94 79 ALA B CA 1
ATOM 1382 C C . ALA B 1 79 ? 10.75 -0.696 4.176 1 92.94 79 ALA B C 1
ATOM 1384 O O . ALA B 1 79 ? 11.352 0.318 4.539 1 92.94 79 ALA B O 1
ATOM 1385 N N . GLN B 1 80 ? 11.203 -1.913 4.395 1 88.44 80 GLN B N 1
ATOM 1386 C CA . GLN B 1 80 ? 12.438 -2.148 5.141 1 88.44 80 GLN B CA 1
ATOM 1387 C C . GLN B 1 80 ? 13.602 -2.449 4.195 1 88.44 80 GLN B C 1
ATOM 1389 O O . GLN B 1 80 ? 14.75 -2.541 4.629 1 88.44 80 GLN B O 1
ATOM 1394 N N . GLU B 1 81 ? 13.258 -2.598 2.936 1 80.88 81 GLU B N 1
ATOM 1395 C CA . GLU B 1 81 ? 14.242 -3.184 2.035 1 80.88 81 GLU B CA 1
ATOM 1396 C C . GLU B 1 81 ? 14.469 -2.301 0.81 1 80.88 81 GLU B C 1
ATOM 1398 O O . GLU B 1 81 ? 13.609 -1.483 0.465 1 80.88 81 GLU B O 1
ATOM 1403 N N . PRO B 1 82 ? 15.742 -2.479 0.269 1 87.38 82 PRO B N 1
ATOM 1404 C CA . PRO B 1 82 ? 15.867 -1.931 -1.084 1 87.38 82 PRO B CA 1
ATOM 1405 C C . PRO B 1 82 ? 14.852 -2.533 -2.057 1 87.38 82 PRO B C 1
ATOM 1407 O O . PRO B 1 82 ? 14.125 -3.461 -1.698 1 87.38 82 PRO B O 1
ATOM 1410 N N . THR B 1 83 ? 14.758 -2.023 -3.246 1 93.12 83 THR B N 1
ATOM 1411 C CA . THR B 1 83 ? 13.805 -2.473 -4.258 1 93.12 83 THR B CA 1
ATOM 1412 C C . THR B 1 83 ? 13.961 -3.967 -4.52 1 93.12 83 THR B C 1
ATOM 1414 O O . THR B 1 83 ? 15.07 -4.445 -4.773 1 93.12 83 THR B O 1
ATOM 1417 N N . VAL B 1 84 ? 12.984 -4.699 -4.352 1 95.19 84 VAL B N 1
ATOM 1418 C CA . VAL B 1 84 ? 12.914 -6.137 -4.586 1 95.19 84 VAL B CA 1
ATOM 1419 C C . VAL B 1 84 ? 11.602 -6.488 -5.277 1 95.19 84 VAL B C 1
ATOM 1421 O O . VAL B 1 84 ? 10.602 -5.781 -5.121 1 95.19 84 VAL B O 1
ATOM 1424 N N . TYR B 1 85 ? 11.633 -7.559 -6.078 1 97.44 85 TYR B N 1
ATOM 1425 C CA . TYR B 1 85 ? 10.477 -8.016 -6.836 1 97.44 85 TYR B CA 1
ATOM 1426 C C . TYR B 1 85 ? 10.148 -9.469 -6.512 1 97.44 85 TYR B C 1
ATOM 1428 O O . TYR B 1 85 ? 10.945 -10.164 -5.879 1 97.44 85 TYR B O 1
ATOM 1436 N N . PRO B 1 86 ? 8.961 -9.898 -6.926 1 98.19 86 PRO B N 1
ATOM 1437 C CA . PRO B 1 86 ? 8.531 -11.266 -6.625 1 98.19 86 PRO B CA 1
ATOM 1438 C C . PRO B 1 86 ? 9.508 -12.32 -7.141 1 98.19 86 PRO B C 1
ATOM 1440 O O . PRO B 1 86 ? 9.523 -13.445 -6.645 1 98.19 86 PRO B O 1
ATOM 1443 N N . ASP B 1 87 ? 10.312 -11.953 -8.086 1 97.81 87 ASP B N 1
ATOM 1444 C CA . ASP B 1 87 ? 11.258 -12.93 -8.633 1 97.81 87 ASP B CA 1
ATOM 1445 C C . ASP B 1 87 ? 12.312 -13.305 -7.594 1 97.81 87 ASP B C 1
ATOM 1447 O O . ASP B 1 87 ? 12.953 -14.352 -7.707 1 97.81 87 ASP B O 1
ATOM 1451 N N . ALA B 1 88 ? 12.531 -12.5 -6.582 1 97.19 88 ALA B N 1
ATOM 1452 C CA . ALA B 1 88 ? 13.43 -12.844 -5.484 1 97.19 88 ALA B CA 1
ATOM 1453 C C . ALA B 1 88 ? 12.961 -14.102 -4.766 1 97.19 88 ALA B C 1
ATOM 1455 O O . ALA B 1 88 ? 13.766 -14.812 -4.156 1 97.19 88 ALA B O 1
ATOM 1456 N N . TRP B 1 89 ? 11.688 -14.445 -4.836 1 98.12 89 TRP B N 1
ATOM 1457 C CA . TRP B 1 89 ? 11.125 -15.656 -4.23 1 98.12 89 TRP B CA 1
ATOM 1458 C C . TRP B 1 89 ? 10.922 -16.734 -5.281 1 98.12 89 TRP B C 1
ATOM 1460 O O . TRP B 1 89 ? 10.297 -17.766 -5 1 98.12 89 TRP B O 1
ATOM 1470 N N . GLY B 1 90 ? 11.359 -16.406 -6.52 1 97.94 90 GLY B N 1
ATOM 1471 C CA . GLY B 1 90 ? 11.266 -17.406 -7.578 1 97.94 90 GLY B CA 1
ATOM 1472 C C . GLY B 1 90 ? 9.953 -17.344 -8.328 1 97.94 90 GLY B C 1
ATOM 1473 O O . GLY B 1 90 ? 9.562 -18.312 -8.984 1 97.94 90 GLY B O 1
ATOM 1474 N N . TYR B 1 91 ? 9.234 -16.172 -8.234 1 98.38 91 TYR B N 1
ATOM 1475 C CA . TYR B 1 91 ? 7.891 -16.156 -8.797 1 98.38 91 TYR B CA 1
ATOM 1476 C C . TYR B 1 91 ? 7.855 -15.352 -10.094 1 98.38 91 TYR B C 1
ATOM 1478 O O . TYR B 1 91 ? 6.836 -14.75 -10.43 1 98.38 91 TYR B O 1
ATOM 1486 N N . ARG B 1 92 ? 8.953 -15.32 -10.852 1 98.06 92 ARG B N 1
ATOM 1487 C CA . ARG B 1 92 ? 8.977 -14.609 -12.125 1 98.06 92 ARG B CA 1
ATOM 1488 C C . ARG B 1 92 ? 7.926 -15.172 -13.086 1 98.06 92 ARG B C 1
ATOM 1490 O O . ARG B 1 92 ? 7.121 -14.414 -13.641 1 98.06 92 ARG B O 1
ATOM 1497 N N . ASP B 1 93 ? 7.922 -16.469 -13.25 1 98.06 93 ASP B N 1
ATOM 1498 C CA . ASP B 1 93 ? 7 -17.094 -14.195 1 98.06 93 ASP B CA 1
ATOM 1499 C C . ASP B 1 93 ? 5.547 -16.875 -13.781 1 98.06 93 ASP B C 1
ATOM 1501 O O . ASP B 1 93 ? 4.684 -16.641 -14.625 1 98.06 93 ASP B O 1
ATOM 1505 N N . ALA B 1 94 ? 5.273 -16.984 -12.523 1 98 94 ALA B N 1
ATOM 1506 C CA . ALA B 1 94 ? 3.922 -16.75 -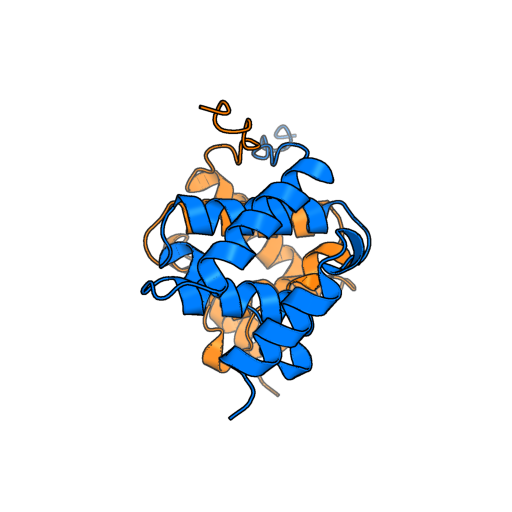12.023 1 98 94 ALA B CA 1
ATOM 1507 C C . ALA B 1 94 ? 3.461 -15.32 -12.336 1 98 94 ALA B C 1
ATOM 1509 O O . ALA B 1 94 ? 2.299 -15.102 -12.688 1 98 94 ALA B O 1
ATOM 1510 N N . MET B 1 95 ? 4.355 -14.359 -12.25 1 98.12 95 MET B N 1
ATOM 1511 C CA . MET B 1 95 ? 4.016 -12.969 -12.531 1 98.12 95 MET B CA 1
ATOM 1512 C C . MET B 1 95 ? 3.732 -12.766 -14.016 1 98.12 95 MET B C 1
ATOM 1514 O O . MET B 1 95 ? 2.799 -12.047 -14.383 1 98.12 95 MET B O 1
ATOM 1518 N N . VAL B 1 96 ? 4.516 -13.422 -14.828 1 97.5 96 VAL B N 1
ATOM 1519 C CA . VAL B 1 96 ? 4.312 -13.328 -16.266 1 97.5 96 VAL B CA 1
ATOM 1520 C C . VAL B 1 96 ? 2.949 -13.914 -16.641 1 97.5 96 VAL B C 1
ATOM 1522 O O . VAL B 1 96 ? 2.207 -13.328 -17.422 1 97.5 96 VAL B O 1
ATOM 1525 N N . GLU B 1 97 ? 2.656 -15.016 -16.031 1 97.38 97 GLU B N 1
ATOM 1526 C CA . GLU B 1 97 ? 1.353 -15.633 -16.266 1 97.38 97 GLU B CA 1
ATOM 1527 C C . GLU B 1 97 ? 0.22 -14.719 -15.812 1 97.38 97 GLU B C 1
ATOM 1529 O O . GLU B 1 97 ? -0.826 -14.641 -16.453 1 97.38 97 GLU B O 1
ATOM 1534 N N . LEU B 1 98 ? 0.381 -14.039 -14.727 1 97.44 98 LEU B N 1
ATOM 1535 C CA . LEU B 1 98 ? -0.631 -13.125 -14.195 1 97.44 98 LEU B CA 1
ATOM 1536 C C . LEU B 1 98 ? -0.851 -11.953 -15.148 1 97.44 98 LEU B C 1
ATOM 1538 O O . LEU B 1 98 ? -1.985 -11.508 -15.344 1 97.44 98 LEU B O 1
ATOM 1542 N N . VAL B 1 99 ? 0.284 -11.391 -15.695 1 97.62 99 VAL B N 1
ATOM 1543 C CA . VAL B 1 99 ? 0.167 -10.305 -16.672 1 97.62 99 VAL B CA 1
ATOM 1544 C C . VAL B 1 99 ? -0.686 -10.758 -17.859 1 97.62 99 VAL B C 1
ATOM 1546 O O . VAL B 1 99 ? -1.584 -10.039 -18.297 1 97.62 99 VAL B O 1
ATOM 1549 N N . GLU B 1 100 ? -0.455 -11.977 -18.312 1 96.94 100 GLU B N 1
ATOM 1550 C CA . GLU B 1 100 ? -1.208 -12.516 -19.438 1 96.94 100 GLU B CA 1
ATOM 1551 C C . GLU B 1 100 ? -2.688 -12.672 -19.094 1 96.94 100 GLU B C 1
ATOM 1553 O O . GLU B 1 100 ? -3.557 -12.344 -19.906 1 96.94 100 GLU B O 1
ATOM 1558 N N . ARG B 1 101 ? -2.969 -13.109 -17.969 1 96.69 101 ARG B N 1
ATOM 1559 C CA . ARG B 1 101 ? -4.336 -13.391 -17.547 1 96.69 101 ARG B CA 1
ATOM 1560 C C . ARG B 1 101 ? -5.125 -12.094 -17.359 1 96.69 101 ARG B C 1
ATOM 1562 O O . ARG B 1 101 ? -6.305 -12.023 -17.719 1 96.69 101 ARG B O 1
ATOM 1569 N N . TRP B 1 102 ? -4.48 -11.055 -16.844 1 97.25 102 TRP B N 1
ATOM 1570 C CA . TRP B 1 102 ? -5.258 -9.914 -16.375 1 97.25 102 TRP B CA 1
ATOM 1571 C C . TRP B 1 102 ? -5.055 -8.695 -17.266 1 97.25 102 TRP B C 1
ATOM 1573 O O . TRP B 1 102 ? -5.816 -7.73 -17.203 1 97.25 102 TRP B O 1
ATOM 1583 N N . ARG B 1 103 ? -4.008 -8.688 -18.031 1 95.81 103 ARG B N 1
ATOM 1584 C CA . ARG B 1 103 ? -3.723 -7.496 -18.828 1 95.81 103 ARG B CA 1
ATOM 1585 C C . ARG B 1 103 ? -3.654 -7.832 -20.312 1 95.81 103 ARG B C 1
ATOM 1587 O O . ARG B 1 103 ? -3.578 -6.934 -21.156 1 95.81 103 ARG B O 1
ATOM 1594 N N . SER B 1 104 ? -3.504 -9.055 -20.656 1 86.56 104 SER B N 1
ATOM 1595 C CA . SER B 1 104 ? -3.48 -9.398 -22.078 1 86.56 104 SER B CA 1
ATOM 1596 C C . SER B 1 104 ? -4.891 -9.477 -22.656 1 86.56 104 SER B C 1
ATOM 1598 O O . SER B 1 104 ? -5.801 -10 -22 1 86.56 104 SER B O 1
ATOM 1600 N N . THR B 1 105 ? -5.359 -8.422 -23.078 1 60.78 105 THR B N 1
ATOM 1601 C CA . THR B 1 105 ? -6.594 -8.469 -23.859 1 60.78 105 THR B CA 1
ATOM 1602 C C . THR B 1 105 ? -6.336 -9.055 -25.25 1 60.78 105 THR B C 1
ATOM 1604 O O . THR B 1 105 ? -5.305 -8.773 -25.859 1 60.78 105 THR B O 1
#

Secondary structure (DSSP, 8-state):
---------B----HHHHHHHHHHHHHHHTSSSTTHHHHHHHHHHHHHHHHH--B-TTHHHHS-HHHHHHHHHHHHHHTTSSS--GGGGT-HHHHHHHHHHHH--/---------B----HHHHHHHHHHHHHHHTSSSTTHHHHHHHHHHHHHHHHH--B-TTHHHHS-HHHHHHHHHHHHHHTTSSS--GGGGT-HHHHHHHHHHHH--

Solvent-accessible surface area (backbone atoms only — not comparable to full-atom values): 11676 Å² total; per-residue (Å²): 128,80,66,79,74,84,69,80,61,73,53,86,51,47,74,66,56,28,46,54,30,49,51,52,40,52,52,42,35,69,46,90,53,94,56,10,63,56,39,37,42,44,54,37,12,61,72,40,21,91,84,64,37,38,26,60,59,64,49,24,30,74,35,59,56,70,58,21,47,30,52,46,45,40,52,52,31,35,28,76,30,68,86,77,53,62,48,80,78,68,37,49,65,60,50,54,52,47,45,49,71,74,65,54,124,128,82,67,78,71,86,68,76,61,72,53,88,54,47,74,64,55,28,46,54,30,48,52,52,41,52,52,43,35,69,47,91,54,92,57,10,63,54,40,36,43,46,53,36,11,63,71,40,21,91,84,64,36,37,26,60,60,62,48,27,31,74,35,59,56,71,59,21,48,29,53,46,43,39,50,53,31,36,28,75,31,69,87,78,54,62,48,82,76,69,36,49,66,62,50,52,52,48,47,48,72,75,66,53,123